Protein AF-C1BX91-F1 (afdb_monomer)

InterPro domains:
  IPR033757 Pre-mRNA-splicing regulator WTAP [PF17098] (68-150)
  IPR033757 Pre-mRNA-splicing regulator WTAP [PTHR15217] (7-150)

Mean predicted aligned error: 18.82 Å

Radius of gyration: 58.12 Å; Cα contacts (8 Å, |Δi|>4): 23; chains: 1; bounding box: 126×48×136 Å

Structure (mmCIF, N/CA/C/O backbone):
data_AF-C1BX91-F1
#
_entry.id   AF-C1BX91-F1
#
loop_
_atom_site.group_PDB
_atom_site.id
_atom_site.type_symbol
_atom_site.label_atom_id
_atom_site.label_alt_id
_atom_site.label_comp_id
_atom_site.label_asym_id
_atom_site.label_entity_id
_atom_site.label_seq_id
_atom_site.pdbx_PDB_ins_code
_atom_site.Cartn_x
_atom_site.Cartn_y
_atom_site.Cartn_z
_atom_site.occupancy
_atom_site.B_iso_or_equiv
_atom_site.auth_seq_id
_atom_site.auth_comp_id
_atom_site.auth_asym_id
_atom_site.auth_atom_id
_atom_site.pdbx_PDB_model_num
ATOM 1 N N . MET A 1 1 ? 28.909 18.932 -29.114 1.00 31.23 1 MET A N 1
ATOM 2 C CA . MET A 1 1 ? 29.069 19.285 -30.538 1.00 31.23 1 MET A CA 1
ATOM 3 C C . MET A 1 1 ? 29.421 18.008 -31.280 1.00 31.23 1 MET A C 1
ATOM 5 O O . MET A 1 1 ? 30.560 17.573 -31.198 1.00 31.23 1 MET A O 1
ATOM 9 N N . THR A 1 2 ? 28.441 17.337 -31.880 1.00 41.44 2 THR A N 1
ATOM 10 C CA . THR A 1 2 ? 28.680 16.147 -32.705 1.00 41.44 2 THR A CA 1
ATOM 11 C C . THR A 1 2 ? 29.009 16.632 -34.106 1.00 41.44 2 THR A C 1
ATOM 13 O O . THR A 1 2 ? 28.134 17.111 -34.826 1.00 41.44 2 THR A O 1
ATOM 16 N N . ASN A 1 3 ? 30.293 16.597 -34.447 1.00 42.47 3 ASN A N 1
ATOM 17 C CA . ASN A 1 3 ? 30.759 16.832 -35.803 1.00 42.47 3 ASN A CA 1
ATOM 18 C C . ASN A 1 3 ? 30.373 15.583 -36.617 1.00 42.47 3 ASN A C 1
ATOM 20 O O . ASN A 1 3 ? 31.164 14.656 -36.745 1.00 42.47 3 ASN A O 1
ATOM 24 N N . GLU A 1 4 ? 29.103 15.494 -37.021 1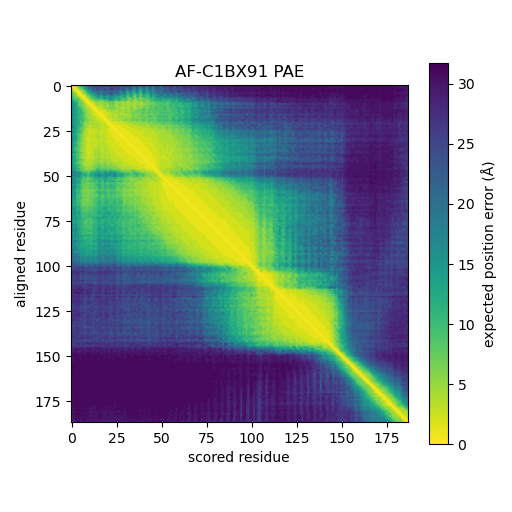.00 50.34 4 GLU A N 1
ATOM 25 C CA . GLU A 1 4 ? 28.609 14.435 -37.905 1.00 50.34 4 GLU A CA 1
ATOM 26 C C . GLU A 1 4 ? 29.232 14.665 -39.282 1.00 50.34 4 GLU A C 1
ATOM 28 O O . GLU A 1 4 ? 28.818 15.537 -40.049 1.00 50.34 4 GLU A O 1
ATOM 33 N N . GLU A 1 5 ? 30.290 13.909 -39.560 1.00 52.22 5 GLU A N 1
ATOM 34 C CA . GLU A 1 5 ? 30.881 13.800 -40.885 1.00 52.22 5 GLU A CA 1
ATOM 35 C C . GLU A 1 5 ? 29.786 13.347 -41.871 1.00 52.22 5 GLU A C 1
ATOM 37 O O . GLU A 1 5 ? 29.026 12.425 -41.557 1.00 52.22 5 GLU A O 1
ATOM 42 N N . PRO A 1 6 ? 29.617 14.014 -43.030 1.00 58.22 6 PRO A N 1
ATOM 43 C CA . PRO A 1 6 ? 28.487 13.751 -43.909 1.00 58.22 6 PRO A CA 1
ATOM 44 C C . PRO A 1 6 ? 28.514 12.297 -44.382 1.00 58.22 6 PRO A C 1
ATOM 46 O O . PRO A 1 6 ? 29.399 11.892 -45.136 1.00 58.22 6 PRO A O 1
ATOM 49 N N . LEU A 1 7 ? 27.512 11.529 -43.941 1.00 61.66 7 LEU A N 1
ATOM 50 C CA . LEU A 1 7 ? 27.324 10.121 -44.282 1.00 61.66 7 LEU A CA 1
ATOM 51 C C . LEU A 1 7 ? 27.483 9.914 -45.798 1.00 61.66 7 LEU A C 1
ATOM 53 O O . LEU A 1 7 ? 26.817 10.615 -46.578 1.00 61.66 7 LEU A O 1
ATOM 57 N N . PRO A 1 8 ? 28.317 8.954 -46.246 1.00 68.81 8 PRO A N 1
ATOM 58 C CA . PRO A 1 8 ? 28.417 8.635 -47.659 1.00 68.81 8 PRO A CA 1
ATOM 59 C C . PRO A 1 8 ? 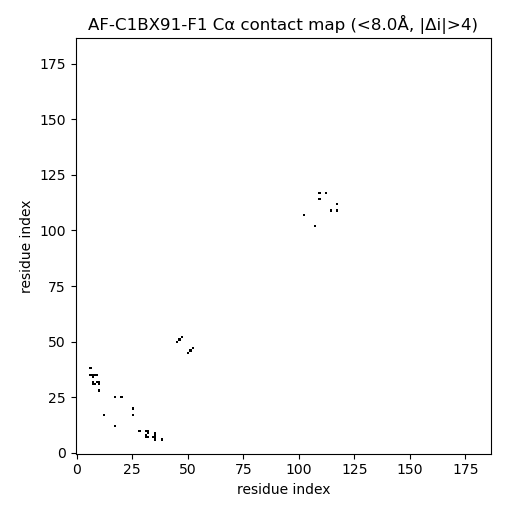27.030 8.333 -48.216 1.00 68.81 8 PRO A C 1
ATOM 61 O O . PRO A 1 8 ? 26.231 7.611 -47.620 1.00 68.81 8 PRO A O 1
ATOM 64 N N . LYS A 1 9 ? 26.707 8.919 -49.366 1.00 77.44 9 LYS A N 1
ATOM 65 C CA . LYS A 1 9 ? 25.414 8.675 -50.005 1.00 77.44 9 LYS A CA 1
ATOM 66 C C . LYS A 1 9 ? 25.404 7.256 -50.561 1.00 77.44 9 LYS A C 1
ATOM 68 O O . LYS A 1 9 ? 26.355 6.850 -51.225 1.00 77.44 9 LYS A O 1
ATOM 73 N N . LYS A 1 10 ? 24.302 6.531 -50.344 1.00 83.62 10 LYS A N 1
ATOM 74 C CA . LYS A 1 10 ? 24.096 5.200 -50.925 1.00 83.62 10 LYS A CA 1
ATOM 75 C C . LYS A 1 10 ? 24.282 5.264 -52.440 1.00 83.62 10 LYS A C 1
ATOM 77 O O . LYS A 1 10 ? 23.480 5.880 -53.146 1.00 83.62 10 LYS A O 1
ATOM 82 N N . VAL A 1 11 ? 25.323 4.602 -52.931 1.00 86.50 11 VAL A N 1
ATOM 83 C CA . VAL A 1 11 ? 25.587 4.482 -54.363 1.00 86.50 11 VAL A CA 1
ATOM 84 C C . VAL A 1 11 ? 24.505 3.596 -54.979 1.00 86.50 11 VAL A C 1
ATOM 86 O O . VAL A 1 11 ? 24.275 2.476 -54.526 1.00 86.50 11 VAL A O 1
ATOM 89 N N . ARG A 1 12 ? 23.821 4.097 -56.011 1.00 84.69 12 ARG A N 1
ATOM 90 C CA . ARG A 1 12 ? 22.964 3.287 -56.882 1.00 84.69 12 ARG A CA 1
ATOM 91 C C . ARG A 1 12 ? 23.565 3.264 -58.276 1.00 84.69 12 ARG A C 1
ATOM 93 O O . ARG A 1 12 ? 23.865 4.315 -58.830 1.00 84.69 12 ARG A O 1
ATOM 100 N N . LEU A 1 13 ? 23.723 2.063 -58.812 1.00 84.12 13 LEU A N 1
ATOM 101 C CA . LEU A 1 13 ? 24.166 1.818 -60.175 1.00 84.12 13 LEU A CA 1
ATOM 102 C C . LEU A 1 13 ? 23.031 1.109 -60.911 1.00 84.12 13 LEU A C 1
ATOM 104 O O . LEU A 1 13 ? 22.480 0.132 -60.403 1.00 84.12 13 LEU A O 1
ATOM 108 N N . SER A 1 14 ? 22.652 1.637 -62.069 1.00 85.25 14 SER A N 1
ATOM 109 C CA . SER A 1 14 ? 21.708 0.998 -62.984 1.00 85.25 14 SER A CA 1
ATOM 110 C C . SER A 1 14 ? 22.446 0.107 -63.986 1.00 85.25 14 SER A C 1
ATOM 112 O O . SER A 1 14 ? 23.656 0.227 -64.178 1.00 85.25 14 SER A O 1
ATOM 114 N N . GLU A 1 15 ? 21.726 -0.784 -64.666 1.00 82.25 15 GLU A N 1
ATOM 115 C CA . GLU A 1 15 ? 22.330 -1.646 -65.689 1.00 82.25 15 GLU A CA 1
ATOM 116 C C . GLU A 1 15 ? 22.884 -0.841 -66.881 1.00 82.25 15 GLU A C 1
ATOM 118 O O . GLU A 1 15 ? 23.898 -1.216 -67.470 1.00 82.25 15 GLU A O 1
ATOM 123 N N . SER A 1 16 ? 22.266 0.299 -67.215 1.00 82.50 16 SER A N 1
ATOM 124 C CA . SER A 1 16 ? 22.783 1.229 -68.227 1.00 82.50 16 SER A CA 1
ATOM 125 C C . SER A 1 16 ? 24.130 1.823 -67.828 1.00 82.50 16 SER A C 1
ATOM 127 O O . SER A 1 16 ? 25.015 1.918 -68.673 1.00 82.50 16 SER A O 1
ATOM 129 N N . ASP A 1 17 ? 24.322 2.135 -66.544 1.00 85.12 17 ASP A N 1
ATOM 130 C CA . ASP A 1 17 ? 25.578 2.692 -66.032 1.00 85.12 17 ASP A CA 1
ATOM 131 C C . ASP A 1 17 ? 26.747 1.708 -66.182 1.00 85.12 17 ASP A C 1
ATOM 133 O O . ASP A 1 17 ? 27.887 2.115 -66.377 1.00 85.12 17 ASP A O 1
ATOM 137 N N . MET A 1 18 ? 26.476 0.398 -66.144 1.00 80.69 18 MET A N 1
ATOM 138 C CA . MET A 1 18 ? 27.504 -0.638 -66.333 1.00 80.69 18 MET A CA 1
ATOM 139 C C . MET A 1 18 ? 28.034 -0.701 -67.761 1.00 80.69 18 MET A C 1
ATOM 141 O O . MET A 1 18 ? 29.137 -1.194 -67.981 1.00 80.69 18 MET A O 1
ATOM 145 N N . LYS A 1 19 ? 27.251 -0.215 -68.728 1.00 86.75 19 LYS A N 1
ATOM 146 C CA . LYS A 1 19 ? 27.614 -0.204 -70.148 1.00 86.75 19 LYS A CA 1
ATOM 147 C C . LYS A 1 19 ? 28.235 1.131 -70.569 1.00 86.75 19 LYS A C 1
ATOM 149 O O . LYS A 1 19 ? 28.913 1.170 -71.590 1.00 86.75 19 LYS A O 1
ATOM 154 N N . THR A 1 20 ? 27.999 2.208 -69.815 1.00 88.19 20 THR A N 1
ATOM 155 C CA . THR A 1 20 ? 28.408 3.576 -70.178 1.00 88.19 20 THR A CA 1
ATOM 156 C C . THR A 1 20 ? 29.581 4.118 -69.365 1.00 88.19 20 THR A C 1
ATOM 158 O O . THR A 1 20 ? 30.290 4.986 -69.868 1.00 88.19 20 THR A O 1
ATOM 161 N N . LEU A 1 21 ? 29.802 3.635 -68.138 1.00 89.56 21 LEU A N 1
ATOM 162 C CA . LEU A 1 21 ? 30.884 4.121 -67.281 1.00 89.56 21 LEU A CA 1
ATOM 163 C C . LEU A 1 21 ? 32.233 3.498 -67.629 1.00 89.56 21 LEU A C 1
ATOM 165 O O . LEU A 1 21 ? 32.349 2.317 -67.961 1.00 89.56 21 LEU A O 1
ATOM 169 N N . THR A 1 22 ? 33.277 4.297 -67.452 1.00 91.50 22 THR A N 1
ATOM 170 C CA . THR A 1 22 ? 34.663 3.837 -67.508 1.00 91.50 22 THR A CA 1
ATOM 171 C C . THR A 1 22 ? 35.024 2.997 -66.280 1.00 91.50 22 THR A C 1
ATOM 173 O O . THR A 1 22 ? 34.384 3.052 -65.223 1.00 91.50 22 THR A O 1
ATOM 176 N N . ARG A 1 23 ? 36.099 2.212 -66.399 1.00 89.62 23 ARG A N 1
ATOM 177 C CA . ARG A 1 23 ? 36.630 1.392 -65.300 1.00 89.62 23 ARG A CA 1
ATOM 178 C C . ARG A 1 23 ? 36.971 2.245 -64.075 1.00 89.62 23 ARG A C 1
ATOM 180 O O . ARG A 1 23 ? 36.725 1.826 -62.944 1.00 89.62 23 ARG A O 1
ATOM 187 N N . GLU A 1 24 ? 37.537 3.424 -64.293 1.00 92.38 24 GLU A N 1
ATOM 188 C CA . GLU A 1 24 ? 37.945 4.351 -63.244 1.00 92.38 24 GLU A CA 1
ATOM 189 C C . GLU A 1 24 ? 36.726 4.878 -62.472 1.00 92.38 24 GLU A C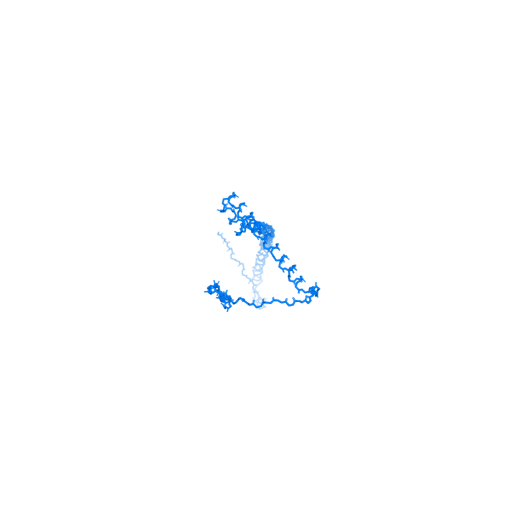 1
ATOM 191 O O . GLU A 1 24 ? 36.726 4.870 -61.240 1.00 92.38 24 GLU A O 1
ATOM 196 N N . GLU A 1 25 ? 35.651 5.246 -63.172 1.00 89.88 25 GLU A N 1
ATOM 197 C CA . GLU A 1 25 ? 34.402 5.719 -62.559 1.00 89.88 25 GLU A CA 1
ATOM 198 C C . GLU A 1 25 ? 33.692 4.615 -61.764 1.00 89.88 25 GLU A C 1
ATOM 200 O O . GLU A 1 25 ? 33.190 4.863 -60.663 1.00 89.88 25 GLU A O 1
ATOM 205 N N . LEU A 1 26 ? 33.702 3.378 -62.272 1.00 89.06 26 LEU A N 1
ATOM 206 C CA . LEU A 1 26 ? 33.205 2.204 -61.548 1.00 89.06 26 LEU A CA 1
ATOM 207 C C . LEU A 1 26 ? 34.004 1.942 -60.270 1.00 89.06 26 LEU A C 1
ATOM 209 O O . LEU A 1 26 ? 33.419 1.675 -59.222 1.00 89.06 26 LEU A O 1
ATOM 213 N N . CYS A 1 27 ? 35.331 2.070 -60.328 1.00 90.31 27 CYS A N 1
ATOM 214 C CA . CYS A 1 27 ? 36.203 1.911 -59.167 1.00 90.31 27 CYS A CA 1
ATOM 215 C C . CYS A 1 27 ? 35.911 2.968 -58.088 1.00 90.31 27 CYS A C 1
ATOM 217 O O . CYS A 1 27 ? 35.840 2.643 -56.902 1.00 90.31 27 CYS A O 1
ATOM 219 N N . VAL A 1 28 ? 35.675 4.224 -58.484 1.00 90.50 28 VAL A N 1
ATOM 220 C CA . VAL A 1 28 ? 35.276 5.292 -57.553 1.00 90.50 28 VAL A CA 1
ATOM 221 C C . VAL A 1 28 ? 33.916 4.991 -56.918 1.00 90.50 28 VAL A C 1
ATOM 223 O O . VAL A 1 28 ? 33.782 5.081 -55.697 1.00 90.50 28 VAL A O 1
ATOM 226 N N . ARG A 1 29 ? 32.921 4.578 -57.714 1.00 88.56 29 ARG A N 1
ATOM 227 C CA . ARG A 1 29 ? 31.581 4.198 -57.227 1.00 88.56 29 ARG A CA 1
ATOM 228 C C . ARG A 1 29 ? 31.637 3.005 -56.270 1.00 88.56 29 ARG A C 1
ATOM 230 O O . ARG A 1 29 ? 30.947 3.012 -55.255 1.00 88.56 29 ARG A O 1
ATOM 237 N N . TRP A 1 30 ? 32.477 2.013 -56.560 1.00 89.38 30 TRP A N 1
ATOM 238 C CA . TRP A 1 30 ? 32.706 0.865 -55.685 1.00 89.38 30 TRP A CA 1
ATOM 239 C C . TRP A 1 30 ? 33.304 1.289 -54.343 1.00 89.38 30 TRP A C 1
ATOM 241 O O . TRP A 1 30 ? 32.761 0.947 -53.300 1.00 89.38 30 TRP A O 1
ATOM 251 N N . LYS A 1 31 ? 34.363 2.108 -54.351 1.00 90.75 31 LYS A N 1
ATOM 252 C CA . LYS A 1 31 ? 34.976 2.627 -53.115 1.00 90.75 31 LYS A CA 1
ATOM 253 C C . LYS A 1 31 ? 33.995 3.447 -52.274 1.00 90.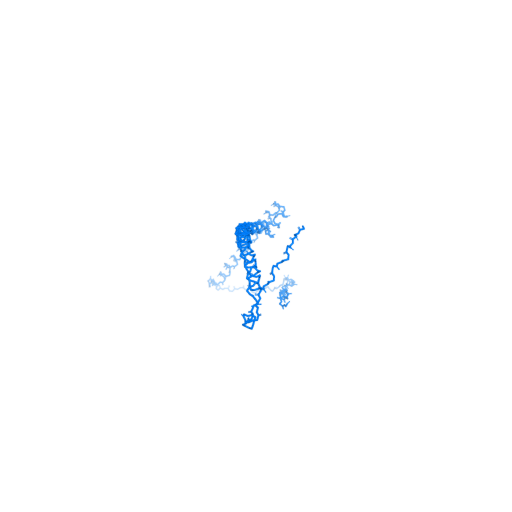75 31 LYS A C 1
ATOM 255 O O . LYS A 1 31 ? 34.000 3.339 -51.054 1.00 90.75 31 LYS A O 1
ATOM 260 N N . GLN A 1 32 ? 33.138 4.243 -52.915 1.00 90.31 32 GLN A N 1
ATOM 261 C CA . GLN A 1 32 ? 32.069 4.978 -52.231 1.00 90.31 32 GLN A CA 1
ATOM 262 C C . GLN A 1 32 ? 31.028 4.040 -51.608 1.00 90.31 32 GLN A C 1
ATOM 264 O O . GLN A 1 32 ? 30.558 4.298 -50.502 1.00 90.31 32 GLN A O 1
ATOM 269 N N . HIS A 1 33 ? 30.672 2.954 -52.300 1.00 90.31 33 HIS A N 1
ATOM 270 C CA . HIS A 1 33 ? 29.771 1.938 -51.766 1.00 90.31 33 HIS A CA 1
ATOM 271 C C . HIS A 1 33 ? 30.397 1.196 -50.577 1.00 90.31 33 HIS A C 1
ATOM 273 O O . HIS A 1 33 ? 29.736 1.031 -49.559 1.00 90.31 33 HIS A O 1
ATOM 279 N N . GLU A 1 34 ? 31.670 0.813 -50.673 1.00 92.69 34 GLU A N 1
ATOM 280 C CA . GLU A 1 34 ? 32.412 0.159 -49.589 1.00 92.69 34 GLU A CA 1
ATOM 281 C C . GLU A 1 34 ? 32.466 1.041 -48.334 1.00 92.69 34 GLU A C 1
ATOM 283 O O . GLU A 1 34 ? 32.115 0.599 -47.245 1.00 92.69 34 GLU A O 1
ATOM 288 N N . ALA A 1 35 ? 32.794 2.327 -48.495 1.00 91.69 35 ALA A N 1
ATOM 289 C CA . ALA A 1 35 ? 32.800 3.287 -47.391 1.00 91.69 35 ALA A CA 1
ATOM 290 C C . ALA A 1 35 ? 31.408 3.459 -46.751 1.00 91.69 35 ALA A C 1
ATOM 292 O O . ALA A 1 35 ? 31.288 3.590 -45.534 1.00 91.69 35 ALA A O 1
ATOM 293 N N . TYR A 1 36 ? 30.342 3.440 -47.560 1.00 91.94 36 TYR A N 1
ATOM 294 C CA . TYR A 1 36 ? 28.969 3.477 -47.057 1.00 91.94 36 TYR A CA 1
ATOM 295 C C . TYR A 1 36 ? 28.621 2.229 -46.234 1.00 91.94 36 TYR A C 1
ATOM 297 O O . TYR A 1 36 ? 28.050 2.359 -45.151 1.00 91.94 36 TYR A O 1
ATOM 305 N N . VAL A 1 37 ? 28.972 1.037 -46.728 1.00 92.31 37 VAL A N 1
ATOM 306 C CA . VAL A 1 37 ? 28.747 -0.235 -46.022 1.00 92.31 37 VAL A CA 1
ATOM 307 C C . VAL A 1 37 ? 29.510 -0.255 -44.702 1.00 92.31 37 VAL A C 1
ATOM 309 O O . VAL A 1 37 ? 28.900 -0.509 -43.669 1.00 92.31 37 VAL A O 1
ATOM 312 N N . GLN A 1 38 ? 30.790 0.120 -44.710 1.00 93.88 38 GLN A N 1
ATOM 313 C CA . GLN A 1 38 ? 31.621 0.151 -43.507 1.00 93.88 38 GLN A CA 1
ATOM 314 C C . GLN A 1 38 ? 31.032 1.053 -42.410 1.00 93.88 38 GLN A C 1
ATOM 316 O O . GLN A 1 38 ? 31.013 0.683 -41.238 1.00 93.88 38 GLN A O 1
ATOM 321 N N . ILE A 1 39 ? 30.502 2.225 -42.778 1.00 92.00 39 ILE A N 1
ATOM 322 C CA . ILE A 1 39 ? 29.851 3.129 -41.819 1.00 92.00 39 ILE A CA 1
ATOM 323 C C . ILE A 1 39 ? 28.527 2.558 -41.302 1.00 92.00 39 ILE A C 1
ATOM 325 O O . ILE A 1 39 ? 28.219 2.711 -40.120 1.00 92.00 39 ILE A O 1
ATOM 329 N N . LEU A 1 40 ? 27.736 1.896 -42.153 1.00 90.69 40 LEU A N 1
ATOM 330 C CA . LEU A 1 40 ? 26.516 1.226 -41.700 1.00 90.69 40 LEU A CA 1
ATOM 331 C C . LEU A 1 40 ? 26.825 0.095 -40.717 1.00 90.69 40 LEU A C 1
ATOM 333 O O . LEU A 1 40 ? 26.153 -0.008 -39.696 1.00 90.69 40 LEU A O 1
ATOM 337 N N . GLU A 1 41 ? 27.839 -0.720 -41.000 1.00 92.75 41 GLU A N 1
ATOM 338 C CA . GLU A 1 41 ? 28.277 -1.804 -40.119 1.00 92.75 41 GLU A CA 1
ATOM 339 C C . GLU A 1 41 ? 28.773 -1.266 -38.775 1.00 92.75 41 GLU A C 1
ATOM 341 O O . GLU A 1 41 ? 28.344 -1.763 -37.732 1.00 92.75 41 GLU A O 1
ATOM 346 N N . ALA A 1 42 ? 29.587 -0.203 -38.787 1.00 91.19 42 ALA A N 1
ATOM 347 C CA . ALA A 1 42 ? 30.032 0.479 -37.573 1.00 91.19 42 ALA A CA 1
ATOM 348 C C . ALA A 1 42 ? 28.842 1.008 -36.756 1.00 91.19 42 ALA A C 1
ATOM 350 O O . ALA A 1 42 ? 28.717 0.710 -35.571 1.00 91.19 42 ALA A O 1
ATOM 351 N N . LYS A 1 43 ? 27.895 1.697 -37.405 1.00 89.94 43 LYS A N 1
ATOM 352 C CA . LYS A 1 43 ? 26.694 2.219 -36.741 1.00 89.94 43 LYS A CA 1
ATOM 353 C C . LYS A 1 43 ? 25.806 1.107 -36.178 1.00 89.94 43 LYS A C 1
ATOM 355 O O . LYS A 1 43 ? 25.247 1.258 -35.095 1.00 89.94 43 LYS A O 1
ATOM 360 N N . CYS A 1 44 ? 25.661 -0.010 -36.889 1.00 88.44 44 CYS A N 1
ATOM 361 C CA . CYS A 1 44 ? 24.931 -1.176 -36.394 1.00 88.44 44 CYS A CA 1
ATOM 362 C C . CYS A 1 44 ? 25.622 -1.806 -35.180 1.00 88.44 44 CYS A C 1
ATOM 364 O O . CYS A 1 44 ? 24.936 -2.161 -34.223 1.00 88.44 44 CYS A O 1
ATOM 366 N N . ALA A 1 45 ? 26.951 -1.923 -35.195 1.00 89.38 45 ALA A N 1
ATOM 367 C CA . ALA A 1 45 ? 27.717 -2.424 -34.059 1.00 89.38 45 ALA A CA 1
ATOM 368 C C . ALA A 1 45 ? 27.572 -1.508 -32.831 1.00 89.38 45 ALA A C 1
ATOM 370 O O . ALA A 1 45 ? 27.302 -2.001 -31.734 1.00 89.38 45 ALA A O 1
ATOM 371 N N . ASP A 1 46 ? 27.652 -0.190 -33.027 1.00 89.31 46 ASP A N 1
ATOM 372 C CA . ASP A 1 46 ? 27.506 0.805 -31.960 1.00 89.31 46 ASP A CA 1
ATOM 373 C C . ASP A 1 46 ? 26.111 0.770 -31.319 1.00 89.31 46 ASP A C 1
ATOM 375 O O . ASP A 1 46 ? 25.998 0.705 -30.091 1.00 89.31 46 ASP A O 1
ATOM 379 N N . LEU A 1 47 ? 25.051 0.749 -32.140 1.00 86.62 47 LEU A N 1
ATOM 380 C CA . LEU A 1 47 ? 23.662 0.625 -31.676 1.00 86.62 47 LEU A CA 1
ATOM 381 C C . LEU A 1 47 ? 23.443 -0.685 -30.906 1.00 86.62 47 LEU A C 1
ATOM 383 O O . LEU A 1 47 ? 22.789 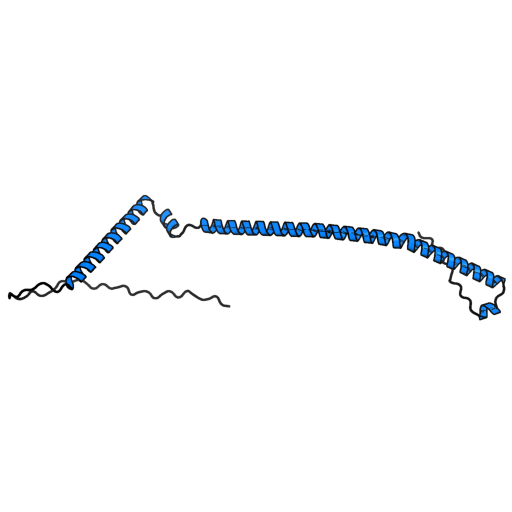-0.709 -29.864 1.00 86.62 47 LEU A O 1
ATOM 387 N N . ASN A 1 48 ? 24.000 -1.790 -31.404 1.00 83.94 48 ASN A N 1
ATOM 388 C CA . ASN A 1 48 ? 23.813 -3.100 -30.789 1.00 83.94 48 ASN A CA 1
ATOM 389 C C . ASN A 1 48 ? 24.601 -3.253 -29.476 1.00 83.94 48 ASN A C 1
ATOM 391 O O . ASN A 1 48 ? 24.160 -3.969 -28.582 1.00 83.94 48 ASN A O 1
ATOM 395 N N . SER A 1 49 ? 25.749 -2.584 -29.343 1.00 82.38 49 SER A N 1
ATOM 396 C CA . SER A 1 49 ? 26.557 -2.621 -28.122 1.00 82.38 49 SER A CA 1
ATOM 397 C C . SER A 1 49 ? 25.997 -1.710 -27.034 1.00 82.38 49 SER A C 1
ATOM 399 O O . SER A 1 49 ? 25.820 -2.153 -25.902 1.00 82.38 49 SER A O 1
ATOM 401 N N . ASN A 1 50 ? 25.721 -0.444 -27.353 1.00 82.69 50 ASN A N 1
ATOM 402 C CA . ASN A 1 50 ? 25.429 0.566 -26.334 1.00 82.69 50 ASN A CA 1
ATOM 403 C C . ASN A 1 50 ? 23.937 0.657 -26.015 1.00 82.69 50 ASN A C 1
ATOM 405 O O . ASN A 1 50 ? 23.551 0.551 -24.851 1.00 82.69 50 ASN A O 1
ATOM 409 N N . ASP A 1 51 ? 23.092 0.794 -27.038 1.00 87.38 51 ASP A N 1
ATOM 410 C CA . ASP A 1 51 ? 21.669 1.047 -26.814 1.00 87.38 51 ASP A CA 1
ATOM 411 C C . ASP A 1 51 ? 20.961 -0.220 -26.345 1.00 87.38 51 ASP A C 1
ATOM 413 O O . ASP A 1 51 ? 20.235 -0.197 -25.356 1.00 87.38 51 ASP A O 1
ATOM 417 N N . VAL A 1 52 ? 21.205 -1.357 -27.000 1.00 90.25 52 VAL A N 1
ATOM 418 C CA . VAL A 1 52 ? 20.537 -2.615 -26.632 1.00 90.25 52 VAL A CA 1
ATOM 419 C C . VAL A 1 52 ? 20.963 -3.091 -25.242 1.00 90.25 52 VAL A C 1
ATOM 421 O O . VAL A 1 52 ? 20.117 -3.542 -24.469 1.00 90.25 52 VAL A O 1
ATOM 424 N N . THR A 1 53 ? 22.249 -2.990 -24.899 1.00 91.56 53 THR A N 1
ATOM 425 C CA . THR A 1 53 ? 22.742 -3.398 -23.573 1.00 91.56 53 THR A CA 1
ATOM 426 C C . THR A 1 53 ? 22.236 -2.451 -22.489 1.00 91.56 53 THR A C 1
ATOM 428 O O . THR A 1 53 ? 21.659 -2.913 -21.507 1.00 91.56 53 THR A O 1
ATOM 431 N N . GLY A 1 54 ? 22.346 -1.134 -22.700 1.00 93.75 54 GLY A N 1
ATOM 432 C CA . GLY A 1 54 ? 21.854 -0.138 -21.747 1.00 93.75 54 GLY A CA 1
ATOM 433 C C . GLY A 1 54 ? 20.343 -0.230 -21.520 1.00 93.75 54 GLY A C 1
ATOM 434 O O . GLY A 1 54 ? 19.878 -0.147 -20.382 1.00 93.75 54 GLY A O 1
ATOM 435 N N . LEU A 1 55 ? 19.564 -0.478 -22.579 1.00 95.62 55 LEU A N 1
ATOM 436 C CA . LEU A 1 55 ? 18.123 -0.698 -22.464 1.00 95.62 55 LEU A CA 1
ATOM 437 C C . LEU A 1 55 ? 17.805 -1.943 -21.631 1.00 95.62 55 LEU A C 1
ATOM 439 O O . LEU A 1 55 ? 16.967 -1.850 -20.736 1.00 95.62 55 LEU A O 1
ATOM 443 N N . LYS A 1 56 ? 18.500 -3.066 -21.847 1.00 95.81 56 LYS A N 1
ATOM 444 C CA . LYS A 1 56 ? 18.305 -4.294 -21.055 1.00 95.81 56 LYS A CA 1
ATOM 445 C C . LYS A 1 56 ? 18.637 -4.099 -19.577 1.00 95.81 56 LYS A C 1
ATOM 447 O O . LYS A 1 56 ? 17.864 -4.515 -18.720 1.00 95.81 56 LYS A O 1
ATOM 452 N N . GLU A 1 57 ? 19.745 -3.428 -19.270 1.00 96.25 57 GLU A N 1
ATOM 453 C CA . GLU A 1 57 ? 20.112 -3.109 -17.885 1.00 96.25 57 GLU A CA 1
ATOM 454 C C . GLU A 1 57 ? 19.074 -2.187 -17.228 1.00 96.25 57 GLU A C 1
ATOM 456 O O . GLU A 1 57 ? 18.689 -2.381 -16.071 1.00 96.25 57 GLU A O 1
ATOM 461 N N . SER A 1 58 ? 18.576 -1.195 -17.974 1.00 96.62 58 SER A N 1
ATOM 462 C CA . SER A 1 58 ? 17.531 -0.288 -17.490 1.00 96.62 58 SER A CA 1
ATOM 463 C C . SER A 1 58 ? 16.202 -1.010 -17.238 1.00 96.62 58 SER A C 1
ATOM 465 O O . SER A 1 58 ? 15.554 -0.762 -16.219 1.00 96.62 58 SER A O 1
ATOM 467 N N . GLU A 1 59 ? 15.828 -1.942 -18.118 1.00 97.50 59 GLU A N 1
ATOM 468 C CA . GLU A 1 59 ? 14.635 -2.778 -17.996 1.00 97.50 59 GLU A CA 1
ATOM 469 C C . GLU A 1 59 ? 14.731 -3.671 -16.757 1.00 97.50 59 GLU A C 1
ATOM 471 O O . GLU A 1 59 ? 13.805 -3.715 -15.944 1.00 97.50 59 GLU A O 1
ATOM 476 N N . GLU A 1 60 ? 15.871 -4.337 -16.561 1.00 98.12 60 GLU A N 1
ATOM 477 C CA . GLU A 1 60 ? 16.099 -5.194 -15.401 1.00 98.12 60 GLU A CA 1
ATOM 478 C C . GLU A 1 60 ? 16.041 -4.397 -14.093 1.00 98.12 60 GLU A C 1
ATOM 480 O O . GLU A 1 60 ? 15.374 -4.805 -13.137 1.00 98.12 60 GLU A O 1
ATOM 485 N N . LYS A 1 61 ? 16.656 -3.210 -14.062 1.00 98.25 61 LYS A N 1
ATOM 486 C CA . LYS A 1 61 ? 16.602 -2.313 -12.904 1.00 98.25 61 LYS A CA 1
ATOM 487 C C . LYS A 1 61 ? 15.174 -1.864 -12.592 1.00 98.25 61 LYS A C 1
ATOM 489 O O . LYS A 1 61 ? 14.777 -1.872 -11.425 1.00 98.25 61 LYS A O 1
ATOM 494 N N . LEU A 1 62 ? 14.392 -1.493 -13.606 1.00 98.38 62 LEU A N 1
ATOM 495 C CA . LEU A 1 62 ? 12.986 -1.117 -13.433 1.00 98.38 62 LEU A CA 1
ATOM 496 C C . LEU A 1 62 ? 12.152 -2.292 -12.918 1.00 98.38 62 LEU A C 1
ATOM 498 O O . LEU A 1 62 ? 11.346 -2.118 -12.004 1.00 98.38 62 LEU A O 1
ATOM 502 N N . LYS A 1 63 ? 12.389 -3.501 -13.430 1.00 98.56 63 LYS A N 1
ATOM 503 C CA . LYS A 1 63 ? 11.710 -4.718 -12.977 1.00 98.56 63 LYS A CA 1
ATOM 504 C C . LYS A 1 63 ? 12.016 -5.036 -11.510 1.00 98.56 63 LYS A C 1
ATOM 506 O O . LYS A 1 63 ? 11.102 -5.346 -10.747 1.00 98.56 63 LYS A O 1
ATOM 511 N N . GLN A 1 64 ? 13.274 -4.901 -11.088 1.00 98.50 64 GLN A N 1
ATOM 512 C CA . GLN A 1 64 ? 13.664 -5.064 -9.682 1.00 98.50 64 GLN A CA 1
ATOM 513 C C . GLN A 1 64 ? 13.003 -4.008 -8.783 1.00 98.50 64 GLN A C 1
ATOM 515 O O . GLN A 1 64 ? 12.474 -4.341 -7.721 1.00 98.50 64 GLN A O 1
ATOM 520 N N . GLN A 1 65 ? 12.973 -2.743 -9.218 1.00 98.56 65 GLN A N 1
ATOM 521 C CA . GLN A 1 65 ? 12.294 -1.670 -8.485 1.00 98.56 65 GLN A CA 1
ATOM 522 C C . GLN A 1 65 ? 10.791 -1.924 -8.352 1.00 98.56 65 GLN A C 1
ATOM 524 O O . GLN A 1 65 ? 10.239 -1.742 -7.268 1.00 98.56 65 GLN A O 1
ATOM 529 N N . GLN A 1 66 ? 10.140 -2.386 -9.420 1.00 98.50 66 GLN A N 1
ATOM 530 C CA . GLN A 1 66 ? 8.725 -2.745 -9.407 1.00 98.50 66 GLN A CA 1
ATOM 531 C C . GLN A 1 66 ? 8.446 -3.888 -8.423 1.00 98.50 66 GLN A C 1
ATOM 533 O O . GLN A 1 66 ? 7.500 -3.809 -7.639 1.00 98.50 66 GLN A O 1
ATOM 538 N N . GLN A 1 67 ? 9.275 -4.934 -8.431 1.00 98.62 67 GLN A N 1
ATOM 539 C CA . GLN A 1 67 ? 9.118 -6.070 -7.526 1.00 98.62 67 GLN A CA 1
ATOM 540 C C . GLN A 1 67 ? 9.269 -5.652 -6.058 1.00 98.62 67 GLN A C 1
ATOM 542 O O . GLN A 1 67 ? 8.457 -6.036 -5.216 1.00 98.62 67 GLN A O 1
ATOM 547 N N . GLU A 1 68 ? 10.275 -4.836 -5.745 1.00 98.62 68 GLU A N 1
ATOM 548 C CA . GLU A 1 68 ? 10.491 -4.331 -4.389 1.00 98.62 68 GLU A CA 1
ATOM 549 C C . GLU A 1 68 ? 9.373 -3.370 -3.953 1.00 98.62 68 GLU A C 1
ATOM 551 O O . GLU A 1 68 ? 8.912 -3.441 -2.812 1.00 98.62 68 GLU A O 1
ATOM 556 N N . ALA A 1 69 ? 8.882 -2.512 -4.852 1.00 98.56 69 ALA A N 1
ATOM 557 C CA . ALA A 1 69 ? 7.735 -1.648 -4.579 1.00 98.56 69 ALA A CA 1
ATOM 558 C C . ALA A 1 69 ? 6.477 -2.471 -4.258 1.00 98.56 69 ALA A C 1
ATOM 560 O O . ALA A 1 69 ? 5.848 -2.241 -3.227 1.00 98.56 69 ALA A O 1
ATOM 561 N N . SER A 1 70 ? 6.177 -3.490 -5.067 1.00 98.62 70 SER A N 1
ATOM 562 C CA . SER A 1 70 ? 5.050 -4.400 -4.831 1.00 98.62 70 SER A CA 1
ATOM 563 C C . SER A 1 70 ? 5.201 -5.174 -3.515 1.00 98.62 70 SER A C 1
ATOM 565 O O . SER A 1 70 ? 4.249 -5.321 -2.748 1.00 98.62 70 SER A O 1
ATOM 567 N N . ARG A 1 71 ? 6.418 -5.619 -3.178 1.00 98.75 71 ARG A N 1
ATOM 568 C CA . ARG A 1 71 ? 6.696 -6.268 -1.889 1.00 98.75 71 ARG A CA 1
ATOM 569 C C . ARG A 1 71 ? 6.415 -5.333 -0.711 1.00 98.75 71 ARG A C 1
ATOM 571 O O . ARG A 1 71 ? 5.816 -5.762 0.276 1.00 98.75 71 ARG A O 1
ATOM 578 N N . ARG A 1 72 ? 6.836 -4.068 -0.801 1.00 98.75 72 ARG A N 1
ATOM 579 C CA . ARG A 1 72 ? 6.574 -3.049 0.230 1.00 98.75 72 ARG A CA 1
ATOM 580 C C . ARG A 1 72 ? 5.086 -2.764 0.368 1.00 98.75 72 ARG A C 1
ATOM 582 O O . ARG A 1 72 ? 4.599 -2.712 1.493 1.00 98.75 72 ARG A O 1
ATOM 589 N N . GLU A 1 73 ? 4.377 -2.634 -0.746 1.00 98.69 73 GLU A N 1
ATOM 590 C CA . GLU A 1 73 ? 2.929 -2.434 -0.769 1.00 98.69 73 GLU A CA 1
ATOM 591 C C . GLU A 1 73 ? 2.196 -3.574 -0.053 1.00 98.69 73 GLU A C 1
ATOM 593 O O . GLU A 1 73 ? 1.421 -3.316 0.863 1.00 98.69 73 GLU A O 1
ATOM 598 N N . ASN A 1 74 ? 2.528 -4.831 -0.355 1.00 98.69 74 ASN A N 1
ATOM 599 C CA . ASN A 1 74 ? 1.919 -5.989 0.309 1.00 98.69 74 ASN A CA 1
ATOM 600 C C . ASN A 1 74 ? 2.130 -5.983 1.834 1.00 98.69 74 ASN A C 1
ATOM 602 O O . ASN A 1 74 ? 1.217 -6.300 2.599 1.00 98.69 74 ASN A O 1
ATOM 606 N N . ILE A 1 75 ? 3.319 -5.583 2.299 1.00 98.69 75 ILE A N 1
ATOM 607 C CA . ILE A 1 75 ? 3.595 -5.440 3.737 1.00 98.69 75 ILE A CA 1
ATOM 608 C C . ILE A 1 75 ? 2.739 -4.324 4.346 1.00 98.69 75 ILE A C 1
ATOM 610 O O . ILE A 1 75 ? 2.231 -4.481 5.457 1.00 98.69 75 ILE A O 1
ATOM 614 N N . LEU A 1 76 ? 2.591 -3.197 3.647 1.00 98.69 76 LEU A N 1
ATOM 615 C CA . LEU A 1 76 ? 1.768 -2.082 4.109 1.00 98.69 76 LEU A CA 1
ATOM 616 C C . LEU A 1 76 ? 0.291 -2.472 4.190 1.00 98.69 76 LEU A C 1
ATOM 618 O O . LEU A 1 76 ? -0.336 -2.170 5.199 1.00 98.69 76 LEU A O 1
ATOM 622 N N . VAL A 1 77 ? -0.231 -3.199 3.201 1.00 98.81 77 VAL A N 1
ATOM 623 C CA . VAL A 1 77 ? -1.607 -3.718 3.204 1.00 98.81 77 VAL A CA 1
ATOM 624 C C . VAL A 1 77 ? -1.841 -4.642 4.397 1.00 98.81 77 VAL A C 1
ATOM 626 O O . VAL A 1 77 ? -2.804 -4.458 5.135 1.00 98.81 77 VAL A O 1
ATOM 629 N N . MET A 1 78 ? -0.933 -5.590 4.652 1.00 98.75 78 MET A N 1
ATOM 630 C CA . MET A 1 78 ? -1.052 -6.489 5.804 1.00 98.75 78 MET A CA 1
ATOM 631 C C . MET A 1 78 ? -1.041 -5.717 7.132 1.00 98.75 78 MET A C 1
ATOM 633 O O . MET A 1 78 ? -1.869 -5.971 8.002 1.00 98.75 78 MET A O 1
ATOM 637 N N . ARG A 1 79 ? -0.135 -4.739 7.284 1.00 98.69 79 ARG A N 1
ATOM 638 C CA . ARG A 1 79 ? -0.072 -3.887 8.485 1.00 98.69 79 ARG A CA 1
ATOM 639 C C . ARG A 1 79 ? -1.324 -3.035 8.656 1.00 98.69 79 ARG A C 1
ATOM 641 O O . ARG A 1 79 ? -1.774 -2.860 9.786 1.00 98.69 79 ARG A O 1
ATOM 648 N N . LEU A 1 80 ? -1.861 -2.501 7.562 1.00 98.69 80 LEU A N 1
ATOM 649 C CA . LEU A 1 80 ? -3.095 -1.726 7.569 1.00 98.69 80 LEU A CA 1
ATOM 650 C C . LEU A 1 80 ? -4.259 -2.593 8.050 1.00 98.69 80 LEU A C 1
ATOM 652 O O . LEU A 1 80 ? -4.929 -2.201 8.997 1.00 98.69 80 LEU A O 1
ATOM 656 N N . ALA A 1 81 ? -4.415 -3.797 7.496 1.00 98.62 81 ALA A N 1
ATOM 657 C CA . ALA A 1 81 ? -5.448 -4.740 7.918 1.00 98.62 81 ALA A CA 1
ATOM 658 C C . ALA A 1 81 ? -5.343 -5.081 9.417 1.00 98.62 81 ALA A C 1
ATOM 660 O O . ALA A 1 81 ? -6.349 -5.093 10.122 1.00 98.62 81 ALA A O 1
ATOM 661 N N . THR A 1 82 ? -4.126 -5.283 9.941 1.00 98.69 82 THR A N 1
ATOM 662 C CA . THR A 1 82 ? -3.919 -5.477 11.388 1.00 98.69 82 THR A CA 1
ATOM 663 C C . THR A 1 82 ? -4.361 -4.255 12.194 1.00 98.69 82 THR A C 1
ATOM 665 O O . THR A 1 82 ? -5.039 -4.402 13.206 1.00 98.69 82 THR A O 1
ATOM 668 N N . LYS A 1 83 ? -4.019 -3.040 11.751 1.00 98.69 83 LYS A N 1
ATOM 669 C CA . LYS A 1 83 ? -4.426 -1.805 12.439 1.00 98.69 83 LYS A CA 1
ATOM 670 C C . LYS A 1 83 ? -5.938 -1.584 12.396 1.00 98.69 83 LYS A C 1
ATOM 672 O O . LYS A 1 83 ? -6.512 -1.142 13.388 1.00 98.69 83 LYS A O 1
ATOM 677 N N . GLU A 1 84 ? -6.585 -1.912 11.283 1.00 98.62 84 GLU A N 1
ATOM 678 C CA . GLU A 1 84 ? -8.043 -1.869 11.150 1.00 98.62 84 GLU A CA 1
ATOM 679 C C . GLU A 1 84 ? -8.719 -2.863 12.097 1.00 98.62 84 GLU A C 1
ATOM 681 O O . GLU A 1 84 ? -9.686 -2.502 12.768 1.00 98.62 84 GLU A O 1
ATOM 686 N N . GLN A 1 85 ? -8.173 -4.076 12.218 1.00 98.69 85 GLN A N 1
ATOM 687 C CA . GLN A 1 85 ? -8.653 -5.066 13.177 1.00 98.69 85 GLN A CA 1
ATOM 688 C C . GLN A 1 85 ? -8.504 -4.572 14.626 1.00 98.69 85 GLN A C 1
ATOM 690 O O . GLN A 1 85 ? -9.484 -4.573 15.368 1.00 98.69 85 GLN A O 1
ATOM 695 N N . GLU A 1 86 ? -7.326 -4.076 15.022 1.00 98.56 86 GLU A N 1
ATOM 696 C CA . GLU A 1 86 ? -7.094 -3.517 16.367 1.00 98.56 86 GLU A CA 1
ATOM 697 C C . GLU A 1 86 ? -8.090 -2.384 16.697 1.00 98.56 86 GLU A C 1
ATOM 699 O O . GLU A 1 86 ? -8.598 -2.276 17.816 1.00 98.56 86 GLU A O 1
ATOM 704 N N . MET A 1 87 ? -8.416 -1.538 15.714 1.00 98.62 87 MET A N 1
ATOM 705 C CA . MET A 1 87 ? -9.394 -0.460 15.875 1.00 98.62 87 MET A CA 1
ATOM 706 C C . MET A 1 87 ? -10.825 -0.991 16.062 1.00 98.62 87 MET A C 1
ATOM 708 O O . MET A 1 87 ? -11.580 -0.459 16.886 1.00 98.62 87 MET A O 1
ATOM 712 N N . GLN A 1 88 ? -11.210 -2.038 15.328 1.00 98.75 88 GLN A N 1
ATOM 713 C CA . GLN A 1 88 ? -12.507 -2.704 15.495 1.00 98.75 88 GLN A CA 1
ATOM 714 C C . GLN A 1 88 ? -12.621 -3.382 16.868 1.00 98.75 88 GLN A C 1
ATOM 716 O O . GLN A 1 88 ? -13.655 -3.265 17.532 1.00 98.75 88 GLN A O 1
ATOM 721 N N . GLU A 1 89 ? -11.553 -4.025 17.338 1.00 98.50 89 GLU A N 1
ATOM 722 C CA . GLU A 1 89 ? -11.478 -4.628 18.672 1.00 98.50 89 GLU A CA 1
ATOM 723 C C . GLU A 1 89 ? -11.618 -3.565 19.773 1.00 98.50 89 GLU A C 1
ATOM 725 O O . GLU A 1 89 ? -12.437 -3.717 20.682 1.00 98.50 89 GLU A O 1
ATOM 730 N N . CYS A 1 90 ? -10.912 -2.436 19.648 1.00 98.44 90 CYS A N 1
ATOM 731 C CA . CYS A 1 90 ? -11.044 -1.299 20.562 1.00 98.44 90 CYS A CA 1
ATOM 732 C C . CYS A 1 90 ? -12.478 -0.742 20.579 1.00 98.44 90 CYS A C 1
ATOM 734 O O . CYS A 1 90 ? -13.060 -0.527 21.643 1.00 98.44 90 CYS A O 1
ATOM 736 N N . THR A 1 91 ? -13.092 -0.574 19.404 1.00 98.25 91 THR A N 1
ATOM 737 C CA . THR A 1 91 ? -14.489 -0.123 19.280 1.00 98.25 91 THR A CA 1
ATOM 738 C C . THR A 1 91 ? -15.446 -1.082 19.989 1.00 98.25 91 THR A C 1
ATOM 740 O O . THR A 1 91 ? -16.321 -0.647 20.742 1.00 98.25 91 THR A O 1
ATOM 743 N N . THR A 1 92 ? -15.237 -2.386 19.813 1.00 98.12 92 THR A N 1
ATOM 744 C CA . THR A 1 92 ? -16.022 -3.435 20.475 1.00 98.12 92 THR A CA 1
ATOM 745 C C . THR A 1 92 ? -15.860 -3.368 21.993 1.00 98.12 92 THR A C 1
ATOM 747 O O . THR A 1 92 ? -16.849 -3.411 22.727 1.00 98.12 92 THR A O 1
ATOM 750 N N . GLN A 1 93 ? -14.633 -3.183 22.487 1.00 98.19 93 GLN A N 1
ATOM 751 C CA . GLN A 1 93 ? -14.358 -3.060 23.918 1.00 98.19 93 GLN A CA 1
ATOM 752 C C . GLN A 1 93 ? -14.996 -1.802 24.521 1.00 98.19 93 GLN A C 1
ATOM 754 O O . GLN A 1 93 ? -15.598 -1.872 25.593 1.00 98.19 93 GLN A O 1
ATOM 759 N N . ILE A 1 94 ? -14.940 -0.666 23.819 1.00 97.00 94 ILE A N 1
ATOM 760 C CA . ILE A 1 94 ? -15.631 0.566 24.222 1.00 97.00 94 ILE A CA 1
ATOM 761 C C . ILE A 1 94 ? -17.137 0.326 24.301 1.00 97.00 94 ILE A C 1
ATOM 763 O O . ILE A 1 94 ? -17.777 0.746 25.264 1.00 97.00 94 ILE A O 1
ATOM 767 N N . GLN A 1 95 ? -17.721 -0.340 23.305 1.00 96.56 95 GLN A N 1
ATOM 768 C CA . GLN A 1 95 ? -19.150 -0.623 23.288 1.00 96.56 95 GLN A CA 1
ATOM 769 C C . GLN A 1 95 ? -19.555 -1.552 24.440 1.00 96.56 95 GLN A C 1
ATOM 771 O O . GLN A 1 95 ? -20.574 -1.306 25.088 1.00 96.56 95 GLN A O 1
ATOM 776 N N . TYR A 1 96 ? -18.745 -2.572 24.729 1.00 96.19 96 TYR A N 1
ATOM 777 C CA . TYR A 1 96 ? -18.940 -3.457 25.873 1.00 96.19 96 TYR A CA 1
ATOM 778 C C . TYR A 1 96 ? -18.877 -2.689 27.198 1.00 96.19 96 TYR A C 1
ATOM 780 O O . TYR A 1 96 ? -19.796 -2.778 28.009 1.00 96.19 96 TYR A O 1
ATOM 788 N N . LEU A 1 97 ? -17.837 -1.873 27.399 1.00 94.50 97 LEU A N 1
ATOM 789 C CA . LEU A 1 97 ? -17.682 -1.066 28.610 1.00 94.50 97 LEU A CA 1
ATOM 790 C C . LEU A 1 97 ? -18.824 -0.066 28.774 1.00 94.50 97 LEU A C 1
ATOM 792 O O . LEU A 1 97 ? -19.360 0.063 29.869 1.00 94.50 97 LEU A O 1
ATOM 796 N N . LYS A 1 98 ? -19.251 0.599 27.694 1.00 92.38 98 LYS A N 1
ATOM 797 C CA . LYS A 1 98 ? -20.421 1.483 27.723 1.00 92.38 98 LYS A CA 1
ATOM 798 C C . LYS A 1 98 ? -21.667 0.740 28.193 1.00 92.38 98 LYS A C 1
ATOM 800 O O . LYS A 1 98 ? -22.375 1.270 29.036 1.00 92.38 98 LYS A O 1
ATOM 805 N N . GLN A 1 99 ? -21.922 -0.470 27.698 1.00 89.00 99 GLN A N 1
ATOM 806 C CA . GLN A 1 99 ? -23.069 -1.271 28.141 1.00 89.00 99 GLN A CA 1
ATOM 807 C C . GLN A 1 99 ? -22.942 -1.700 29.607 1.00 89.00 99 GLN A C 1
ATOM 809 O O . GLN A 1 99 ? -23.902 -1.570 30.359 1.00 89.00 99 GLN A O 1
ATOM 814 N N . ALA A 1 100 ? -21.758 -2.147 30.030 1.00 87.50 100 ALA A N 1
ATOM 815 C CA . ALA A 1 100 ? -21.503 -2.545 31.414 1.00 87.50 100 ALA A CA 1
ATOM 816 C C . ALA A 1 100 ? -21.631 -1.374 32.404 1.00 87.50 100 ALA A C 1
ATOM 818 O O . ALA A 1 100 ? -21.997 -1.571 33.560 1.00 87.50 100 ALA A O 1
ATOM 819 N N . GLN A 1 101 ? -21.324 -0.155 31.956 1.00 84.75 101 GLN A N 1
ATOM 820 C CA . GLN A 1 101 ? -21.289 1.045 32.787 1.00 84.75 101 GLN A CA 1
ATOM 821 C C . GLN A 1 101 ? -22.583 1.870 32.721 1.00 84.75 101 GLN A C 1
ATOM 823 O O . GLN A 1 101 ? -22.653 2.900 33.380 1.00 84.75 101 GLN A O 1
ATOM 828 N N . GLN A 1 102 ? -23.602 1.459 31.957 1.00 81.75 102 GLN A N 1
ATOM 829 C CA . GLN A 1 102 ? -24.930 2.079 32.009 1.00 81.75 102 GLN A CA 1
ATOM 830 C C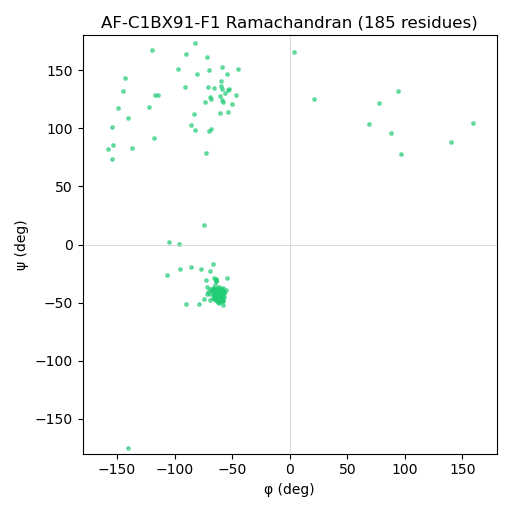 . GLN A 1 102 ? -25.722 1.491 33.190 1.00 81.75 102 GLN A C 1
ATOM 832 O O . GLN A 1 102 ? -26.286 0.402 33.054 1.00 81.75 102 GLN A O 1
ATOM 837 N N . PRO A 1 103 ? -25.787 2.167 34.358 1.00 81.00 103 PRO A N 1
ATOM 838 C CA . PRO A 1 103 ? -26.654 1.727 35.439 1.00 81.00 103 PRO A CA 1
ATOM 839 C C . PRO A 1 103 ? -28.103 1.708 34.953 1.00 81.00 103 PRO A C 1
ATOM 841 O O . PRO A 1 103 ? -28.580 2.643 34.306 1.00 81.00 103 PRO A O 1
ATOM 844 N N . SER A 1 104 ? -28.829 0.646 35.294 1.00 85.19 104 SER A N 1
ATOM 845 C CA . SER A 1 104 ? -30.263 0.591 35.021 1.00 85.19 104 SER A CA 1
ATOM 846 C C . SER A 1 104 ? -30.979 1.759 35.706 1.00 85.19 104 SER A C 1
ATOM 848 O O . SER A 1 104 ? -30.564 2.234 36.767 1.00 85.19 104 SER A O 1
ATOM 8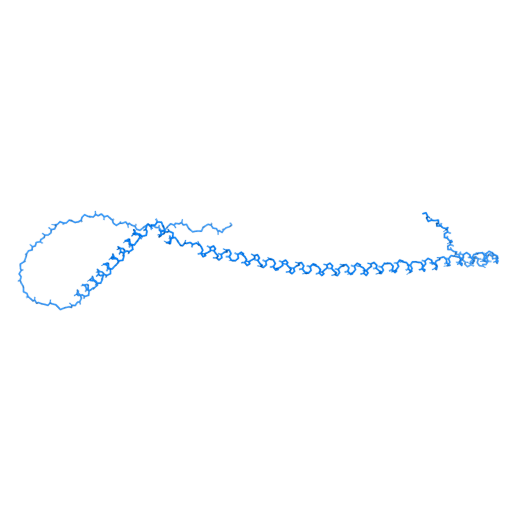50 N N . ALA A 1 105 ? -32.118 2.187 35.156 1.00 84.75 105 ALA A N 1
ATOM 851 C CA . ALA A 1 105 ? -32.925 3.240 35.772 1.00 84.75 105 ALA A CA 1
ATOM 852 C C . ALA A 1 105 ? -33.303 2.918 37.236 1.00 84.75 105 ALA A C 1
ATOM 854 O O . ALA A 1 105 ? -33.458 3.825 38.047 1.00 84.75 105 ALA A O 1
ATOM 855 N N . ALA A 1 106 ? -33.425 1.633 37.595 1.00 85.06 106 ALA A N 1
ATOM 856 C CA . ALA A 1 106 ? -33.656 1.199 38.971 1.00 85.06 106 ALA A CA 1
ATOM 857 C C . ALA A 1 106 ? -32.434 1.425 39.878 1.00 85.06 106 ALA A C 1
ATOM 859 O O . ALA A 1 106 ? -32.599 1.923 40.988 1.00 85.06 106 ALA A O 1
ATOM 860 N N . GLN A 1 107 ? -31.225 1.118 39.398 1.00 84.44 107 GLN A N 1
ATOM 861 C CA . GLN A 1 107 ? -29.980 1.393 40.126 1.00 84.44 107 GLN A CA 1
ATOM 862 C C . GLN A 1 107 ? -29.759 2.898 40.300 1.00 84.44 107 GLN A C 1
ATOM 864 O O . GLN A 1 107 ? -29.459 3.331 41.405 1.00 84.44 107 GLN A O 1
ATOM 869 N N . LEU A 1 108 ? -29.994 3.702 39.255 1.00 84.81 108 LEU A N 1
ATOM 870 C CA . LEU A 1 108 ? -29.935 5.166 39.351 1.00 84.81 108 LEU A CA 1
ATOM 871 C C . LEU A 1 108 ? -30.909 5.704 40.402 1.00 84.81 108 LEU A C 1
ATOM 873 O O . LEU A 1 108 ? -30.504 6.477 41.265 1.00 84.81 108 LEU A O 1
ATOM 877 N N . ARG A 1 109 ? -32.172 5.253 40.378 1.00 84.69 109 ARG A N 1
ATOM 878 C CA . ARG A 1 109 ? -33.155 5.619 41.409 1.00 84.69 109 ARG A CA 1
ATOM 879 C C . ARG A 1 109 ? -32.683 5.214 42.802 1.00 84.69 109 ARG A C 1
ATOM 881 O O . ARG A 1 109 ? -32.764 6.027 43.711 1.00 84.69 109 ARG A O 1
ATOM 888 N N . SER A 1 110 ? -32.154 4.001 42.965 1.00 83.38 110 SER A N 1
ATOM 889 C CA . SER A 1 110 ? -31.651 3.528 44.259 1.00 83.38 110 SER A CA 1
ATOM 890 C C . SER A 1 110 ? -30.457 4.337 44.773 1.00 83.38 110 SER A C 1
ATOM 892 O O . SER A 1 110 ? -30.322 4.461 45.983 1.00 83.38 110 SER A O 1
ATOM 894 N N . SER A 1 111 ? -29.611 4.883 43.894 1.00 81.88 111 SER A N 1
ATOM 895 C CA . SER A 1 111 ? -28.496 5.763 44.278 1.00 81.88 111 SER A CA 1
ATOM 896 C C . SER A 1 111 ? -28.935 7.190 44.620 1.00 81.88 111 SER A C 1
ATOM 898 O O . SER A 1 111 ? -28.194 7.908 45.284 1.00 81.88 111 SER A O 1
ATOM 900 N N . MET A 1 112 ? -30.108 7.625 44.147 1.00 84.94 112 MET A N 1
ATOM 901 C CA . MET A 1 112 ? -30.672 8.948 44.453 1.00 84.94 112 MET A CA 1
ATOM 902 C C . MET A 1 112 ? -31.467 8.979 45.761 1.00 84.94 112 MET A C 1
ATOM 904 O O . MET A 1 112 ? -31.720 10.057 46.295 1.00 84.94 112 MET A O 1
ATOM 908 N N . VAL A 1 113 ? -31.893 7.818 46.258 1.00 87.06 113 VAL A N 1
ATOM 909 C CA . VAL A 1 113 ? -32.578 7.699 47.546 1.00 87.06 113 VAL A CA 1
ATOM 910 C C . VAL A 1 113 ? -31.530 7.449 48.624 1.00 87.06 113 VAL A C 1
ATOM 912 O O . VAL A 1 113 ? -30.630 6.631 48.443 1.00 87.06 113 VAL A O 1
ATOM 915 N N . ASP A 1 114 ? -31.653 8.139 49.757 1.00 92.38 114 ASP A N 1
ATOM 916 C CA . ASP A 1 114 ? -30.814 7.871 50.924 1.00 92.38 114 ASP A CA 1
ATOM 917 C C . ASP A 1 114 ? -30.866 6.370 51.302 1.00 92.38 114 ASP A C 1
ATOM 919 O O . ASP A 1 114 ? -31.962 5.798 51.344 1.00 92.38 114 ASP A O 1
ATOM 923 N N . PRO A 1 115 ? -29.728 5.704 51.583 1.00 87.81 115 PRO A N 1
ATOM 924 C CA . PRO A 1 115 ? -29.702 4.263 51.836 1.00 87.81 115 PRO A CA 1
ATOM 925 C C . PRO A 1 115 ? -30.595 3.807 52.994 1.00 87.81 115 PRO A C 1
ATOM 927 O O . PRO A 1 115 ? -31.214 2.743 52.903 1.00 87.81 115 PRO A O 1
ATOM 930 N N . ALA A 1 116 ? -30.685 4.598 54.070 1.00 91.38 116 ALA A N 1
ATOM 931 C CA . ALA A 1 116 ? -31.521 4.262 55.216 1.00 91.38 116 ALA A CA 1
ATOM 932 C C . ALA A 1 116 ? -33.004 4.411 54.856 1.00 91.38 116 ALA A C 1
ATOM 934 O O . ALA A 1 116 ? -33.805 3.520 55.142 1.00 91.38 116 ALA A O 1
ATOM 935 N N . ILE A 1 117 ? -33.362 5.484 54.147 1.00 90.62 117 ILE A N 1
ATOM 936 C CA . ILE A 1 117 ? -34.726 5.710 53.650 1.00 90.62 117 ILE A CA 1
ATOM 937 C C . ILE A 1 117 ? -35.146 4.613 52.660 1.00 90.62 117 ILE A C 1
ATOM 939 O O . ILE A 1 117 ? -36.245 4.067 52.772 1.00 90.62 117 ILE A O 1
ATOM 943 N N . ASN A 1 118 ? -34.273 4.238 51.724 1.00 90.88 118 ASN A N 1
ATOM 944 C CA . ASN A 1 118 ? -34.539 3.180 50.749 1.00 90.88 118 ASN A CA 1
ATOM 945 C C . ASN A 1 118 ? -34.816 1.834 51.437 1.00 90.88 118 ASN A C 1
ATOM 947 O O . ASN A 1 118 ? -35.738 1.115 51.052 1.00 90.88 118 ASN A O 1
ATOM 951 N N . LEU A 1 119 ? -34.061 1.515 52.495 1.00 90.69 119 LEU A N 1
ATOM 952 C CA . LEU A 1 119 ? -34.262 0.295 53.272 1.00 90.69 119 LEU A CA 1
ATOM 953 C C . LEU A 1 119 ? -35.643 0.264 53.943 1.00 90.69 119 LEU A C 1
ATOM 955 O O . LEU A 1 119 ? -36.312 -0.771 53.910 1.00 90.69 119 LEU A O 1
ATOM 959 N N . PHE A 1 120 ? -36.100 1.391 54.496 1.00 92.94 120 PHE A N 1
ATOM 960 C CA . PHE A 1 120 ? -37.448 1.486 55.060 1.00 92.94 120 PHE A CA 1
ATOM 961 C C . PHE A 1 120 ? -38.532 1.308 53.996 1.00 92.94 120 PHE A C 1
ATOM 963 O O . PHE A 1 120 ? -39.448 0.519 54.210 1.00 92.94 120 PHE A O 1
ATOM 970 N N . PHE A 1 121 ? -38.407 1.948 52.829 1.00 90.06 121 PHE A N 1
ATOM 971 C CA . PHE A 1 121 ? -39.362 1.761 51.728 1.00 90.06 121 PHE A CA 1
ATOM 972 C C . PHE A 1 121 ? -39.433 0.307 51.252 1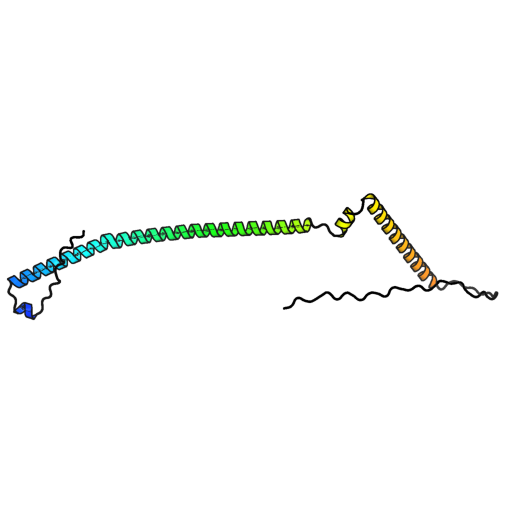.00 90.06 121 PHE A C 1
ATOM 974 O O . PHE A 1 121 ? -40.527 -0.213 51.029 1.00 90.06 121 PHE A O 1
ATOM 981 N N . LEU A 1 122 ? -38.286 -0.369 51.123 1.00 91.44 122 LEU A N 1
ATOM 982 C CA . LEU A 1 122 ? -38.235 -1.785 50.754 1.00 91.44 122 LEU A CA 1
ATOM 983 C C . LEU A 1 122 ? -38.920 -2.664 51.802 1.00 91.44 122 LEU A C 1
ATOM 985 O O . LEU A 1 122 ? -39.698 -3.549 51.444 1.00 91.44 122 LEU A O 1
ATOM 989 N N . LYS A 1 123 ? -38.674 -2.394 53.088 1.00 95.25 123 LYS A N 1
ATOM 990 C CA . LYS A 1 123 ? -39.294 -3.132 54.189 1.00 95.25 123 LYS A CA 1
ATOM 991 C C . LYS A 1 123 ? -40.808 -2.922 54.229 1.00 95.25 123 LYS A C 1
ATOM 993 O O . LYS A 1 123 ? -41.546 -3.901 54.260 1.00 95.25 123 LYS A O 1
ATOM 998 N N . MET A 1 124 ? -41.265 -1.674 54.128 1.00 96.12 124 MET A N 1
ATOM 999 C CA . MET A 1 124 ? -42.690 -1.335 54.071 1.00 96.12 124 MET A CA 1
ATOM 1000 C C . MET A 1 124 ? -43.385 -1.998 52.883 1.00 96.12 124 MET A C 1
ATOM 1002 O O . MET A 1 124 ? -44.469 -2.552 53.033 1.00 96.12 124 MET A O 1
ATOM 1006 N N . LYS A 1 125 ? -42.756 -1.983 51.701 1.00 95.31 125 LYS A N 1
ATOM 1007 C CA . LYS A 1 125 ? -43.298 -2.653 50.516 1.00 95.31 125 LYS A CA 1
ATOM 1008 C C . LYS A 1 125 ? -43.424 -4.165 50.735 1.00 95.31 125 LYS A C 1
ATOM 1010 O O . LYS A 1 125 ? -44.438 -4.740 50.361 1.00 95.31 125 LYS A O 1
ATOM 1015 N N . GLY A 1 126 ? -42.424 -4.795 51.355 1.00 96.38 126 GLY A N 1
ATOM 1016 C CA . GLY A 1 126 ? -42.462 -6.222 51.685 1.00 96.38 126 GLY A CA 1
ATOM 1017 C C . GLY A 1 126 ? -43.546 -6.578 52.706 1.00 96.38 126 GLY A C 1
ATOM 1018 O O . GLY A 1 126 ? -44.262 -7.557 52.520 1.00 96.38 126 GLY A O 1
ATOM 1019 N N . GLU A 1 127 ? -43.709 -5.771 53.756 1.00 97.31 127 GLU A N 1
ATOM 1020 C CA . GLU A 1 127 ? -44.776 -5.948 54.752 1.00 97.31 127 GLU A CA 1
ATOM 1021 C C . GLU A 1 127 ? -46.173 -5.760 54.137 1.00 97.31 127 GLU A C 1
ATOM 1023 O O . GLU A 1 127 ? -47.100 -6.510 54.451 1.00 97.31 127 GLU A O 1
ATOM 1028 N N . LEU A 1 128 ? -46.324 -4.808 53.212 1.00 97.69 128 LEU A N 1
ATOM 1029 C CA . LEU A 1 128 ? -47.576 -4.584 52.493 1.00 97.69 128 LEU A CA 1
ATOM 1030 C C . LEU A 1 128 ? -47.927 -5.757 51.567 1.00 97.69 128 LEU A C 1
ATOM 1032 O O . LEU A 1 128 ? -49.059 -6.229 51.591 1.00 97.69 128 LEU A O 1
ATOM 1036 N N . GLU A 1 129 ? -46.972 -6.264 50.783 1.00 97.38 129 GLU A N 1
ATOM 1037 C CA . GLU A 1 129 ? -47.227 -7.424 49.917 1.00 97.38 129 GLU A CA 1
ATOM 1038 C C . GLU A 1 129 ? -47.572 -8.656 50.759 1.00 97.38 129 GLU A C 1
ATOM 1040 O O . GLU A 1 129 ? -48.563 -9.328 50.509 1.00 97.38 129 GLU A O 1
ATOM 1045 N N . GLN A 1 130 ? -46.842 -8.885 51.854 1.00 97.38 130 GLN A N 1
ATOM 1046 C CA . GLN A 1 130 ? -47.106 -10.018 52.735 1.00 97.38 130 GLN A CA 1
ATOM 1047 C C . GLN A 1 130 ? -48.480 -9.932 53.423 1.00 97.38 130 GLN A C 1
ATOM 1049 O O . GLN A 1 130 ? -49.115 -10.956 53.675 1.00 97.38 130 GLN A O 1
ATOM 1054 N N . THR A 1 131 ? -48.947 -8.732 53.775 1.00 96.75 131 THR A N 1
ATOM 1055 C CA . THR A 1 131 ? -50.297 -8.563 54.337 1.00 96.75 131 THR A CA 1
ATOM 1056 C C . THR A 1 131 ? -51.372 -8.752 53.275 1.00 96.75 131 THR A C 1
ATOM 1058 O O . THR A 1 131 ? -52.396 -9.369 53.566 1.00 96.75 131 THR A O 1
ATOM 1061 N N . LYS A 1 132 ? -51.124 -8.306 52.042 1.00 97.38 132 LYS A N 1
ATOM 1062 C CA . LYS A 1 132 ? -52.006 -8.544 50.900 1.00 97.38 132 LYS A CA 1
ATOM 1063 C C . LYS A 1 132 ? -52.122 -10.034 50.565 1.00 97.38 132 LYS A C 1
ATOM 1065 O O . LYS A 1 132 ? -53.243 -10.511 50.429 1.00 97.38 132 LYS A O 1
ATOM 1070 N N . ASP A 1 133 ? -51.013 -10.771 50.545 1.00 97.31 133 ASP A N 1
ATOM 1071 C CA . ASP A 1 133 ? -51.003 -12.225 50.330 1.00 97.31 133 ASP A CA 1
ATOM 1072 C C . ASP A 1 133 ? -51.816 -12.953 51.406 1.00 97.31 133 ASP A C 1
ATOM 1074 O O . ASP A 1 133 ? -52.641 -13.814 51.107 1.00 97.31 133 ASP A O 1
ATOM 1078 N N . LYS A 1 134 ? -51.635 -12.575 52.680 1.00 96.62 134 LYS A N 1
ATOM 1079 C CA . LYS A 1 134 ? -52.412 -13.144 53.794 1.00 96.62 134 LYS A CA 1
ATOM 1080 C C . LYS A 1 134 ? -53.898 -12.825 53.679 1.00 96.62 134 LYS A C 1
ATOM 1082 O O . LYS A 1 134 ? -54.719 -13.675 54.007 1.00 96.62 134 LYS A O 1
ATOM 1087 N N . LEU A 1 135 ? -54.246 -11.616 53.242 1.00 96.19 135 LEU A N 1
ATOM 1088 C CA . LEU A 1 135 ? -55.634 -11.220 53.027 1.00 96.19 135 LEU A CA 1
ATOM 1089 C C . LEU A 1 135 ? -56.259 -12.021 51.883 1.00 96.19 135 LEU A C 1
ATOM 1091 O O . LEU A 1 135 ? -57.359 -12.540 52.043 1.00 96.19 135 LEU A O 1
ATOM 1095 N N . GLU A 1 136 ? -55.556 -12.155 50.759 1.00 96.50 136 GLU A N 1
ATOM 1096 C CA . GLU A 1 136 ? -56.005 -12.961 49.625 1.00 96.50 136 GLU A CA 1
ATOM 1097 C C . GLU A 1 136 ? -56.172 -14.427 50.030 1.00 96.50 136 GLU A C 1
ATOM 1099 O O . GLU A 1 136 ? -57.198 -15.033 49.733 1.00 96.50 136 GLU A O 1
ATOM 1104 N N . GLN A 1 137 ? -55.223 -14.982 50.787 1.00 95.19 137 GLN A N 1
ATOM 1105 C CA . GLN A 1 137 ? -55.327 -16.334 51.321 1.00 95.19 137 GLN A CA 1
ATOM 1106 C C . GLN A 1 137 ? -56.531 -16.484 52.259 1.00 95.19 137 GLN A C 1
ATOM 1108 O O . GLN A 1 137 ? -57.333 -17.394 52.068 1.00 95.19 137 GLN A O 1
ATOM 1113 N N . ALA A 1 138 ? -56.706 -15.582 53.227 1.00 93.19 138 ALA A N 1
ATOM 1114 C CA . ALA A 1 138 ? -57.839 -15.616 54.150 1.00 93.19 138 ALA A CA 1
ATOM 1115 C C . ALA A 1 138 ? -59.182 -15.470 53.417 1.00 93.19 138 ALA A C 1
ATOM 1117 O O . ALA A 1 138 ? -60.167 -16.118 53.772 1.00 93.19 138 ALA A O 1
ATOM 1118 N N . GLN A 1 139 ? -59.230 -14.647 52.369 1.00 93.31 139 GLN A N 1
ATOM 1119 C CA . GLN A 1 139 ? -60.418 -14.471 51.545 1.00 93.31 139 GLN A CA 1
ATOM 1120 C C . GLN A 1 139 ? -60.701 -15.702 50.679 1.00 93.31 139 GLN A C 1
ATOM 1122 O O . GLN A 1 139 ? -61.856 -16.124 50.583 1.00 93.31 139 GLN A O 1
ATOM 1127 N N . ASN A 1 140 ? -59.665 -16.318 50.108 1.00 93.06 140 ASN A N 1
ATOM 1128 C CA . ASN A 1 140 ? -59.773 -17.578 49.379 1.00 93.06 140 ASN A CA 1
ATOM 1129 C C . ASN A 1 140 ? -60.267 -18.694 50.305 1.00 93.06 140 ASN A C 1
ATOM 1131 O O . ASN A 1 140 ? -61.221 -19.388 49.958 1.00 93.06 140 ASN A O 1
ATOM 1135 N N . GLU A 1 141 ? -59.711 -18.809 51.510 1.00 92.62 141 GLU A N 1
ATOM 1136 C CA . GLU A 1 141 ? -60.179 -19.736 52.541 1.00 92.62 141 GLU A CA 1
ATOM 1137 C C . GLU A 1 141 ? -61.648 -19.475 52.893 1.00 92.62 141 GLU A C 1
ATOM 1139 O O . GLU A 1 141 ? -62.459 -20.391 52.802 1.00 92.62 141 GLU A O 1
ATOM 1144 N N . LEU A 1 142 ? -62.042 -18.238 53.222 1.00 88.44 142 LEU A N 1
ATOM 1145 C CA . LEU A 1 142 ? -63.435 -17.894 53.548 1.00 88.44 142 LEU A CA 1
ATOM 1146 C C . LEU A 1 142 ? -64.400 -18.206 52.395 1.00 88.44 142 LEU A C 1
ATOM 1148 O O . LEU A 1 142 ? -65.515 -18.680 52.622 1.00 88.44 142 LEU A O 1
ATOM 1152 N N . SER A 1 143 ? -63.977 -17.957 51.155 1.00 84.00 143 SER A N 1
ATOM 1153 C CA . SER A 1 143 ? -64.759 -18.319 49.975 1.00 84.00 143 SER A CA 1
ATOM 1154 C C . SER A 1 143 ? -64.881 -19.836 49.821 1.00 84.00 143 SER A C 1
ATOM 1156 O O . SER A 1 143 ? -65.968 -20.315 49.517 1.00 84.00 143 SER A O 1
ATOM 1158 N N . ALA A 1 144 ? -63.830 -20.599 50.133 1.00 82.56 144 ALA A N 1
ATOM 1159 C CA . ALA A 1 144 ? -63.870 -22.057 50.158 1.00 82.56 144 ALA A CA 1
ATOM 1160 C C . ALA A 1 144 ? -64.799 -22.587 51.268 1.00 82.56 144 ALA A C 1
ATOM 1162 O O . ALA A 1 144 ? -65.563 -23.519 51.023 1.00 82.56 144 ALA A O 1
ATOM 1163 N N . TRP A 1 145 ? -64.819 -21.953 52.448 1.00 72.62 145 TRP A N 1
ATOM 1164 C CA . TRP A 1 145 ? -65.741 -22.287 53.546 1.00 72.62 145 TRP A CA 1
ATOM 1165 C C . TRP A 1 145 ? -67.209 -22.000 53.213 1.00 72.62 145 TRP A C 1
ATOM 1167 O O . TRP A 1 145 ? -68.098 -22.683 53.714 1.00 72.62 145 TRP A O 1
ATOM 1177 N N . LYS A 1 146 ? -67.488 -21.014 52.352 1.00 65.94 146 LYS A N 1
ATOM 1178 C CA . LYS A 1 146 ? -68.851 -20.736 51.869 1.00 65.94 146 LYS A CA 1
ATOM 1179 C C . LYS A 1 146 ? -69.429 -21.858 50.997 1.00 65.94 146 LYS A C 1
ATOM 1181 O O . LYS A 1 146 ? -70.642 -21.886 50.808 1.00 65.94 146 LYS A O 1
ATOM 1186 N N . PHE A 1 147 ? -68.596 -22.764 50.480 1.00 56.19 147 PHE A N 1
ATOM 1187 C CA . PHE A 1 147 ? -69.017 -23.872 49.618 1.00 56.19 147 PHE A CA 1
ATOM 1188 C C . PHE A 1 147 ? -69.026 -25.246 50.308 1.00 56.19 147 PHE A C 1
ATOM 1190 O O . PHE A 1 147 ? -69.370 -26.231 49.656 1.00 56.19 147 PHE A O 1
ATOM 1197 N N . THR A 1 148 ? -68.718 -25.349 51.606 1.00 53.44 148 THR A N 1
ATOM 1198 C CA . THR A 1 148 ? -68.917 -26.593 52.370 1.00 53.44 148 THR A CA 1
ATOM 1199 C C . THR A 1 148 ? -70.378 -26.691 52.851 1.00 53.44 148 THR A C 1
ATOM 1201 O O . THR A 1 148 ? -70.778 -25.893 53.698 1.00 53.44 148 THR A O 1
ATOM 1204 N N . PRO A 1 149 ? -71.205 -27.642 52.359 1.00 52.69 149 PRO A N 1
ATOM 1205 C CA . PRO A 1 149 ? -72.664 -27.630 52.563 1.00 52.69 149 PRO A CA 1
ATOM 1206 C C . PRO A 1 149 ? -73.192 -28.019 53.956 1.00 52.69 149 PRO A C 1
ATOM 1208 O O . PRO A 1 149 ? -74.370 -28.348 54.062 1.00 52.69 149 PRO A O 1
ATOM 1211 N N . ASP A 1 150 ? -72.389 -28.029 55.019 1.00 48.66 150 ASP A N 1
ATOM 1212 C CA . ASP A 1 150 ? -72.828 -28.592 56.303 1.00 48.66 150 ASP A CA 1
ATOM 1213 C C . ASP A 1 150 ? -72.850 -27.562 57.432 1.00 48.66 150 ASP A C 1
ATOM 1215 O O . ASP A 1 150 ? -71.835 -27.380 58.101 1.00 48.66 150 ASP A O 1
ATOM 1219 N N . ARG A 1 151 ? -74.011 -26.913 57.630 1.00 47.69 151 ARG A N 1
ATOM 1220 C CA . ARG A 1 151 ? -74.604 -26.606 58.952 1.00 47.69 151 ARG A CA 1
ATOM 1221 C C . ARG A 1 151 ? -76.134 -26.451 58.829 1.00 47.69 151 ARG A C 1
ATOM 1223 O O . ARG A 1 151 ? -76.615 -25.394 58.428 1.00 47.69 151 ARG A O 1
ATOM 1230 N N . GLY A 1 152 ? -76.901 -27.480 59.201 1.00 43.44 152 GLY A N 1
ATOM 1231 C CA . GLY A 1 152 ? -78.257 -27.310 59.776 1.00 43.44 152 GLY A CA 1
ATOM 1232 C C . GLY A 1 152 ? -78.170 -27.000 61.288 1.00 43.44 152 GLY A C 1
ATOM 1233 O O . GLY A 1 152 ? -77.057 -27.091 61.813 1.00 43.44 152 GLY A O 1
ATOM 1234 N N . PRO A 1 153 ? -79.263 -26.673 62.027 1.00 47.72 153 PRO A N 1
ATOM 1235 C CA . PRO A 1 153 ? -80.639 -27.151 61.831 1.00 47.72 153 PRO A CA 1
ATOM 1236 C C . PRO A 1 153 ? -81.761 -26.092 62.042 1.00 47.72 153 PRO A C 1
ATOM 1238 O O . PRO A 1 153 ? -81.522 -24.905 62.237 1.00 47.72 153 PRO A O 1
ATOM 1241 N N . GLU A 1 154 ? -83.002 -26.575 61.963 1.00 46.09 154 GLU A N 1
ATOM 1242 C CA . GLU A 1 154 ? -84.300 -25.921 62.183 1.00 46.09 154 GLU A CA 1
ATOM 1243 C C . GLU A 1 154 ? -84.413 -25.021 63.437 1.00 46.09 154 GLU A C 1
ATOM 1245 O O . GLU A 1 154 ? -83.839 -25.327 64.479 1.00 46.09 154 GLU A O 1
ATOM 1250 N N . GLY A 1 155 ? -85.276 -23.989 63.374 1.00 38.12 155 GLY A N 1
ATOM 1251 C CA . GLY A 1 155 ? -85.897 -23.395 64.572 1.00 38.12 155 GLY A CA 1
ATOM 1252 C C . GLY A 1 155 ? -86.046 -21.866 64.608 1.00 38.12 155 GLY A C 1
ATOM 1253 O O . GLY A 1 155 ? -85.191 -21.175 65.137 1.00 38.12 155 GLY A O 1
ATOM 1254 N N . VAL A 1 156 ? -87.171 -21.375 64.074 1.00 40.81 156 VAL A N 1
ATOM 1255 C CA . VAL A 1 156 ? -88.016 -20.230 64.504 1.00 40.81 156 VAL A CA 1
ATOM 1256 C C . VAL A 1 156 ? -87.408 -19.136 65.411 1.00 40.81 156 VAL A C 1
ATOM 1258 O O . VAL A 1 156 ? -87.087 -19.394 66.566 1.00 40.81 156 VAL A O 1
ATOM 1261 N N . GLY A 1 157 ? -87.501 -17.867 64.977 1.00 39.22 157 GLY A N 1
ATOM 1262 C CA . GLY A 1 157 ? -87.580 -16.730 65.909 1.00 39.22 157 GLY A CA 1
ATOM 1263 C C . GLY A 1 157 ? -87.196 -15.348 65.363 1.00 39.22 157 GLY A C 1
ATOM 1264 O O . GLY A 1 157 ? -86.022 -15.022 65.296 1.00 39.22 157 GLY A O 1
ATOM 1265 N N . THR A 1 158 ? -88.219 -14.520 65.104 1.00 34.44 158 THR A N 1
ATOM 1266 C CA . THR A 1 158 ? -88.257 -13.035 65.200 1.00 34.44 158 THR A CA 1
ATOM 1267 C C . THR A 1 158 ? -87.465 -12.130 64.223 1.00 34.44 158 THR A C 1
ATOM 1269 O O . THR A 1 158 ? -86.266 -11.938 64.354 1.00 34.44 158 THR A O 1
ATOM 1272 N N . VAL A 1 159 ? -88.246 -11.565 63.282 1.00 45.62 159 VAL A N 1
ATOM 1273 C CA . VAL A 1 159 ? -88.407 -10.190 62.707 1.00 45.62 159 VAL A CA 1
ATOM 1274 C C . VAL A 1 159 ? -87.483 -9.009 63.151 1.00 45.62 159 VAL A C 1
ATOM 1276 O O . VAL A 1 159 ? -86.844 -9.102 64.189 1.00 45.62 159 VAL A O 1
ATOM 1279 N N . PRO A 1 160 ? -87.451 -7.860 62.423 1.00 62.34 160 PRO A N 1
ATOM 1280 C CA . PRO A 1 160 ? -86.352 -7.434 61.546 1.00 62.34 160 PRO A CA 1
ATOM 1281 C C . PRO A 1 160 ? -85.719 -6.083 61.968 1.00 62.34 160 PRO A C 1
ATOM 1283 O O . PRO A 1 160 ? -86.326 -5.315 62.709 1.00 62.34 160 PRO A O 1
ATOM 1286 N N . GLU A 1 161 ? -84.562 -5.709 61.414 1.00 39.22 161 GLU A N 1
ATOM 1287 C CA . GLU A 1 161 ? -84.165 -4.291 61.395 1.00 39.22 161 GLU A CA 1
ATOM 1288 C C . GLU A 1 161 ? -83.498 -3.931 60.062 1.00 39.22 161 GLU A C 1
ATOM 1290 O O . GLU A 1 161 ? -82.406 -4.384 59.719 1.00 39.22 161 GLU A O 1
ATOM 1295 N N . GLU A 1 162 ? -84.253 -3.159 59.285 1.00 38.66 162 GLU A N 1
ATOM 1296 C CA . GLU A 1 162 ? -83.816 -2.357 58.150 1.00 38.66 162 GLU A CA 1
ATOM 1297 C C . GLU A 1 162 ? -82.780 -1.306 58.617 1.00 38.66 162 GLU A C 1
ATOM 1299 O O . GLU A 1 162 ? -82.965 -0.682 59.652 1.00 38.66 162 GLU A O 1
ATOM 1304 N N . VAL A 1 163 ? -81.605 -1.208 57.980 1.00 40.94 163 VAL A N 1
ATOM 1305 C 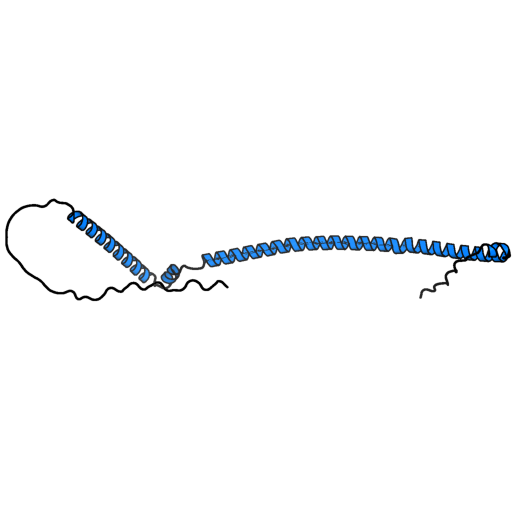CA . VAL A 1 163 ? -81.248 -0.248 56.901 1.00 40.94 163 VAL A CA 1
ATOM 1306 C C . VAL A 1 163 ? -80.556 1.037 57.397 1.00 40.94 163 VAL A C 1
ATOM 1308 O O . VAL A 1 163 ? -81.068 1.753 58.247 1.00 40.94 163 VAL A O 1
ATOM 1311 N N . VAL A 1 164 ? -79.449 1.356 56.694 1.00 39.16 164 VAL A N 1
ATOM 1312 C CA . VAL A 1 164 ? -78.767 2.667 56.527 1.00 39.16 164 VAL A CA 1
ATOM 1313 C C . VAL A 1 164 ? -77.903 3.103 57.719 1.00 39.16 164 VAL A C 1
ATOM 1315 O O . VAL A 1 164 ? -78.351 3.164 58.849 1.00 39.16 164 VAL A O 1
ATOM 1318 N N . THR A 1 165 ? -76.601 3.342 57.541 1.00 35.00 165 THR A N 1
ATOM 1319 C CA . THR A 1 165 ? -76.026 4.492 56.814 1.00 35.00 165 THR A CA 1
ATOM 1320 C C . THR A 1 165 ? -74.693 4.127 56.140 1.00 35.00 165 THR A C 1
ATOM 1322 O O . THR A 1 165 ? -73.781 3.637 56.791 1.00 35.00 165 THR A O 1
ATOM 1325 N N . SER A 1 166 ? -74.621 4.201 54.809 1.00 44.53 166 SER A N 1
ATOM 1326 C CA . SER A 1 166 ? -74.053 5.324 54.039 1.00 44.53 166 SER A CA 1
ATOM 1327 C C . SER A 1 166 ? -72.545 5.181 53.816 1.00 44.53 166 SER A C 1
ATOM 1329 O O . SER A 1 166 ? -71.757 5.621 54.646 1.00 44.53 166 SER A O 1
ATOM 1331 N N . ASP A 1 167 ? -72.158 4.649 52.657 1.00 36.78 167 ASP A N 1
ATOM 1332 C CA . ASP A 1 167 ? -70.865 5.000 52.083 1.00 36.78 167 ASP A CA 1
ATOM 1333 C C . ASP A 1 167 ? -71.062 5.587 50.691 1.00 36.78 167 ASP A C 1
ATOM 1335 O O . ASP A 1 167 ? -71.659 5.007 49.787 1.00 36.78 167 ASP A O 1
ATOM 1339 N N . THR A 1 168 ? -70.619 6.831 50.633 1.00 43.94 168 THR A N 1
ATOM 1340 C CA . THR A 1 168 ? -70.629 7.782 49.540 1.00 43.94 168 THR A CA 1
ATOM 1341 C C . THR A 1 168 ? -69.892 7.209 48.334 1.00 43.94 168 THR A C 1
ATOM 1343 O O . THR A 1 168 ? -68.704 6.901 48.413 1.00 43.94 168 THR A O 1
ATOM 1346 N N . ASP A 1 169 ? -70.590 7.136 47.203 1.00 42.50 169 ASP A N 1
ATOM 1347 C CA . ASP A 1 169 ? -69.991 7.037 45.876 1.00 42.50 169 ASP A CA 1
ATOM 1348 C C . ASP A 1 169 ? -68.923 8.126 45.682 1.00 42.50 169 ASP A C 1
ATOM 1350 O O . ASP A 1 169 ? -69.229 9.318 45.709 1.00 42.50 169 ASP A O 1
ATOM 1354 N N . MET A 1 170 ? -67.681 7.723 45.411 1.00 46.38 170 MET A N 1
ATOM 1355 C CA . MET A 1 170 ? -66.695 8.518 44.667 1.00 46.38 170 MET A CA 1
ATOM 1356 C C . MET A 1 170 ? -65.862 7.564 43.790 1.00 46.38 170 MET A C 1
ATOM 1358 O O . MET A 1 170 ? -65.613 6.421 44.173 1.00 46.38 170 MET A O 1
ATOM 1362 N N . PRO A 1 171 ? -65.474 7.985 42.575 1.00 47.91 171 PRO A N 1
ATOM 1363 C CA . PRO A 1 171 ? -65.619 7.177 41.376 1.00 47.91 171 PRO A CA 1
ATOM 1364 C C . PRO A 1 171 ? -64.333 6.430 41.023 1.00 47.91 171 PRO A C 1
ATOM 1366 O O . PRO A 1 171 ? -63.222 6.914 41.242 1.00 47.91 171 PRO A O 1
ATOM 1369 N N . CYS A 1 172 ? -64.485 5.271 40.382 1.00 55.28 172 CYS A N 1
ATOM 1370 C CA . CYS A 1 172 ? -63.386 4.575 39.723 1.00 55.28 172 CYS A CA 1
ATOM 1371 C C . CYS A 1 172 ? -62.746 5.469 38.641 1.00 55.28 172 CYS A C 1
ATOM 1373 O O . CYS A 1 172 ? -63.471 6.023 37.810 1.00 55.28 172 CYS A O 1
ATOM 1375 N N . PRO A 1 173 ? -61.408 5.573 38.555 1.00 55.69 173 PRO A N 1
ATOM 1376 C CA . PRO A 1 173 ? -60.779 6.158 37.383 1.00 55.69 173 PRO A CA 1
ATOM 1377 C C . PRO A 1 173 ? -60.867 5.160 36.220 1.00 55.69 173 PRO A C 1
ATOM 1379 O O . PRO A 1 173 ? -60.400 4.024 36.310 1.00 55.69 173 PRO A O 1
ATOM 1382 N N . HIS A 1 174 ? -61.483 5.595 35.120 1.00 57.88 174 HIS A N 1
ATOM 1383 C CA . HIS A 1 174 ? -61.442 4.895 33.840 1.00 57.88 174 HIS A CA 1
ATOM 1384 C C . HIS A 1 174 ? -59.989 4.631 33.397 1.00 57.88 174 HIS A C 1
ATOM 1386 O O . HIS A 1 174 ? -59.111 5.468 33.629 1.00 57.88 174 HIS A O 1
ATOM 1392 N N . PRO A 1 175 ? -59.715 3.509 32.710 1.00 54.31 175 PRO A N 1
ATOM 1393 C CA . PRO A 1 175 ? -58.403 3.260 32.132 1.00 54.31 175 PRO A CA 1
ATOM 1394 C C . PRO A 1 175 ? -58.150 4.229 30.968 1.00 54.31 175 PRO A C 1
ATOM 1396 O O . PRO A 1 175 ? -58.950 4.327 30.037 1.00 54.31 175 PRO A O 1
ATOM 1399 N N . ASN A 1 176 ? -57.022 4.942 31.015 1.00 53.75 176 ASN A N 1
ATOM 1400 C CA . ASN A 1 176 ? -56.537 5.746 29.892 1.00 53.75 176 ASN A CA 1
ATOM 1401 C C . ASN A 1 176 ? -56.289 4.858 28.655 1.00 53.75 176 ASN A C 1
ATOM 1403 O O . ASN A 1 176 ? -55.737 3.762 28.800 1.00 53.75 176 ASN A O 1
ATOM 1407 N N . PRO A 1 177 ? -56.619 5.322 27.436 1.00 58.09 177 PRO A N 1
ATOM 1408 C CA . PRO A 1 177 ? -56.244 4.625 26.214 1.00 58.09 177 PRO A CA 1
ATOM 1409 C C . PRO A 1 177 ? -54.724 4.726 25.977 1.00 58.09 177 PRO A C 1
ATOM 1411 O O . PRO A 1 177 ? -54.097 5.711 26.380 1.00 58.09 177 PRO A O 1
ATOM 1414 N N . PRO A 1 178 ? -54.106 3.727 25.321 1.00 50.94 178 PRO A N 1
ATOM 1415 C CA . PRO A 1 178 ? -52.673 3.733 25.059 1.00 50.94 178 PRO A CA 1
ATOM 1416 C C . PRO A 1 178 ? -52.292 4.862 24.095 1.00 50.94 178 PRO A C 1
ATOM 1418 O O . PRO A 1 178 ? -52.934 5.078 23.065 1.00 50.94 178 PRO A O 1
ATOM 1421 N N . SER A 1 179 ? -51.223 5.577 24.443 1.00 48.94 179 SER A N 1
ATOM 1422 C CA . SER A 1 179 ? -50.640 6.655 23.656 1.00 48.94 179 SER A CA 1
ATOM 1423 C C . SER A 1 179 ? -50.201 6.162 22.275 1.00 48.94 179 SER A C 1
ATOM 1425 O O . SER A 1 179 ? -49.398 5.241 22.123 1.00 48.94 179 SER A O 1
ATOM 1427 N N . ALA A 1 180 ? -50.718 6.825 21.244 1.00 55.66 180 ALA A N 1
ATOM 1428 C CA . ALA A 1 180 ? -50.249 6.699 19.878 1.00 55.66 180 ALA A CA 1
ATOM 1429 C C . ALA A 1 180 ? -48.859 7.335 19.754 1.00 55.66 180 ALA A C 1
ATOM 1431 O O . ALA A 1 180 ? -48.738 8.547 19.607 1.00 55.66 180 ALA A O 1
ATOM 1432 N N . GLN A 1 181 ? -47.807 6.521 19.811 1.00 51.66 181 GLN A N 1
ATOM 1433 C CA . GLN A 1 181 ? -46.494 6.887 19.279 1.00 51.66 181 GLN A CA 1
ATOM 1434 C C . GLN A 1 181 ? -45.704 5.631 18.907 1.00 51.66 181 GLN A C 1
ATOM 1436 O O . GLN A 1 181 ? -44.754 5.213 19.561 1.00 51.66 181 GLN A O 1
ATOM 1441 N N . ALA A 1 182 ? -46.116 5.021 17.803 1.00 49.62 182 ALA A N 1
ATOM 1442 C CA . ALA A 1 182 ? -45.243 4.179 17.008 1.00 49.62 182 ALA A CA 1
ATOM 1443 C C . ALA A 1 182 ? -45.621 4.349 15.536 1.00 49.62 182 ALA A C 1
ATOM 1445 O O . ALA A 1 182 ? -46.785 4.188 15.181 1.00 49.62 182 ALA A O 1
ATOM 1446 N N . ARG A 1 183 ? -44.588 4.563 14.709 1.00 49.88 183 ARG A N 1
ATOM 1447 C CA . ARG A 1 183 ? -44.550 4.505 13.234 1.00 49.88 183 ARG A CA 1
ATOM 1448 C C . ARG A 1 183 ? -44.694 5.834 12.494 1.00 49.88 183 ARG A C 1
ATOM 1450 O O . ARG A 1 183 ? -45.682 6.091 11.822 1.00 49.88 183 ARG A O 1
ATOM 1457 N N . GLN A 1 184 ? -43.592 6.576 12.472 1.00 50.94 184 GLN A N 1
ATOM 1458 C CA . GLN A 1 184 ? -43.218 7.342 11.286 1.00 50.94 184 GLN A CA 1
ATOM 1459 C C . GLN A 1 184 ? -41.712 7.180 11.043 1.00 50.94 184 GLN A C 1
ATOM 1461 O O . GLN A 1 184 ? -40.936 8.005 11.492 1.00 50.94 184 GLN A O 1
ATOM 1466 N N . LEU A 1 185 ? -41.304 6.089 10.388 1.00 50.47 185 LEU A N 1
ATOM 1467 C CA . LEU A 1 185 ? -40.046 5.993 9.632 1.00 50.47 185 LEU A CA 1
ATOM 1468 C C . LEU A 1 185 ? -40.185 4.860 8.611 1.00 50.47 185 LEU A C 1
ATOM 1470 O O . LEU A 1 185 ? -39.792 3.730 8.870 1.00 50.47 185 LEU A O 1
ATOM 1474 N N . LEU A 1 186 ? -40.802 5.178 7.478 1.00 49.75 186 LEU A N 1
ATOM 1475 C CA . LEU A 1 186 ? -40.581 4.525 6.189 1.00 49.75 186 LEU A CA 1
ATOM 1476 C C . LEU A 1 186 ? -40.938 5.566 5.126 1.00 49.75 186 LEU A C 1
ATOM 1478 O O . LEU A 1 186 ? -42.101 5.671 4.750 1.00 49.75 186 LEU A O 1
ATOM 1482 N N . TYR A 1 187 ? -39.959 6.406 4.798 1.00 45.81 187 TYR A N 1
ATOM 1483 C CA . TYR A 1 187 ? -39.557 6.871 3.466 1.00 45.81 187 TYR A CA 1
ATOM 1484 C C . TYR A 1 187 ? -38.246 7.641 3.626 1.00 45.81 187 TYR A C 1
ATOM 1486 O O . TYR A 1 187 ? -38.181 8.483 4.550 1.00 45.81 187 TYR A O 1
#

pLDDT: mean 80.39, std 20.37, range [31.23, 98.81]

Solvent-accessible surface area (backbone atoms only — not comparable to full-atom values): 11677 Å² total; per-residue (Å²): 135,83,83,74,71,81,74,60,67,84,68,82,82,55,78,67,51,72,76,70,54,52,74,67,58,49,52,53,50,49,54,44,36,51,54,31,50,53,51,51,52,51,52,51,51,50,47,57,56,52,52,52,47,52,50,51,55,51,50,52,51,50,51,53,51,50,53,54,50,52,54,51,49,54,53,49,52,54,52,46,53,51,52,53,49,54,50,52,52,50,51,51,51,51,52,50,49,52,60,75,66,55,72,51,74,66,54,52,53,56,72,72,39,56,70,70,59,47,50,50,55,54,50,52,53,51,55,49,51,54,51,48,52,51,48,52,49,53,49,50,51,53,56,54,58,73,69,56,93,80,79,85,83,89,80,88,84,83,88,89,80,88,82,88,86,87,82,81,90,77,80,83,81,77,83,79,80,85,80,91,82,82,87,90,85,89,131

Sequence (187 aa):
MTNEEPLPKKVRLSESDMKTLTREELCVRWKQHEAYVQILEAKCADLNSNDVTGLKESEEKLKQQQQEASRRENILVMRLATKEQEMQECTTQIQYLKQAQQPSAAQLRSSMVDPAINLFFLKMKGELEQTKDKLEQAQNELSAWKFTPDRGPEGVGTVPEEVVTSDTDMPCPHPNPPSAQARQLLY

Organism: Esox lucius (NCBI:txid8010)

Foldseek 3Di:
DPPPDPQQDQQDDDPVNVVPDDPVVVVVSVVSNVSNVVVVVVVVVVCVPPVVVVVVVVVVVVVVVVVVVVVVVVVVVVVVVVVVVVVVVVVVVVVVVVVVPDDDPVVVVCVVDDVVRVVVVVVVVVVVVVVVVVVVVVVVVVVVVVPPPDDDDDDDDDDDDDDDDDDDDDDDDDDDDDDPDDDDDDD

Secondary structure (DSSP, 8-state):
------PPP-----HHHHHHS-HHHHHHHHHHHHHHHHHHHHHHHHIIIIIHHHHHHHHHHHHHHHHHHHHHHHHHHHHHHHHHHHHHHHHHHHHHHHHHT---HHHHHHHHS-HHHHHHHHHHHHHHHHHHHHHHHHHHHHHHHTT-----------------------PPPPPPPPP--------